Protein AF-0000000066933150 (afdb_homodimer)

InterPro domains:
  IPR032710 NTF2-like domain superfamily [SSF54427] (18-115)
  IPR037401 SnoaL-like domain [PF13474] (56-115)

Structure (mmCIF, N/CA/C/O backbone):
data_AF-0000000066933150-model_v1
#
loop_
_entity.id
_entity.type
_entity.pdbx_description
1 polymer 'SnoaL-like domain-containing protein'
#
loop_
_atom_site.group_PDB
_atom_site.id
_atom_site.type_symbol
_atom_site.label_atom_id
_atom_site.label_alt_id
_atom_site.label_comp_id
_atom_site.label_asym_id
_atom_site.label_entity_id
_atom_site.label_seq_id
_atom_site.pdbx_PDB_ins_code
_atom_site.Cartn_x
_atom_site.Cartn_y
_atom_site.Cartn_z
_atom_site.occupancy
_atom_site.B_iso_or_equiv
_atom_site.auth_seq_id
_atom_site.auth_comp_id
_atom_site.auth_asym_id
_atom_site.auth_atom_id
_atom_site.pdbx_PDB_model_num
ATOM 1 N N . MET A 1 1 ? 6.84 9.297 14.352 1 52.38 1 MET A N 1
ATOM 2 C CA . MET A 1 1 ? 5.543 8.688 14.07 1 52.38 1 MET A CA 1
ATOM 3 C C . MET A 1 1 ? 4.617 8.797 15.273 1 52.38 1 MET A C 1
ATOM 5 O O . MET A 1 1 ? 3.396 8.859 15.125 1 52.38 1 MET A O 1
ATOM 9 N N . GLU A 1 2 ? 5.219 9.148 16.359 1 55.03 2 GLU A N 1
ATOM 10 C CA . GLU A 1 2 ? 4.469 9.227 17.609 1 55.03 2 GLU A CA 1
ATOM 11 C C . GLU A 1 2 ? 3.545 10.445 17.625 1 55.03 2 GLU A C 1
ATOM 13 O O . GLU A 1 2 ? 2.658 10.547 18.469 1 55.03 2 GLU A O 1
ATOM 18 N N . PHE A 1 3 ? 3.615 11.18 16.516 1 54.16 3 PHE A N 1
ATOM 19 C CA . PHE A 1 3 ? 2.855 12.422 16.609 1 54.16 3 PHE A CA 1
ATOM 20 C C . PHE A 1 3 ? 1.389 12.188 16.266 1 54.16 3 PHE A C 1
ATOM 22 O O . PHE A 1 3 ? 0.533 13.016 16.562 1 54.16 3 PHE A O 1
ATOM 29 N N . ASN A 1 4 ? 1.204 11.055 15.578 1 62.31 4 ASN A N 1
ATOM 30 C CA . ASN A 1 4 ? -0.198 10.797 15.273 1 62.31 4 ASN A CA 1
ATOM 31 C C . ASN A 1 4 ? -0.951 10.258 16.484 1 62.31 4 ASN A C 1
ATOM 33 O O . ASN A 1 4 ? -1.478 9.148 16.453 1 62.31 4 ASN A O 1
ATOM 37 N N . ASP A 1 5 ? -0.686 10.938 17.562 1 66.88 5 ASP A N 1
ATOM 38 C CA . ASP A 1 5 ? -1.479 10.758 18.781 1 66.88 5 ASP A CA 1
ATOM 39 C C . ASP A 1 5 ? -2.121 12.078 19.203 1 66.88 5 ASP A C 1
ATOM 41 O O . ASP A 1 5 ? -2.422 12.93 18.359 1 66.88 5 ASP A O 1
ATOM 45 N N . HIS A 1 6 ? -2.451 12.234 20.375 1 67.19 6 HIS A N 1
ATOM 46 C CA . HIS A 1 6 ? -3.189 13.375 20.891 1 67.19 6 HIS A CA 1
ATOM 47 C C . HIS A 1 6 ? -2.412 14.672 20.688 1 67.19 6 HIS A C 1
ATOM 49 O O . HIS A 1 6 ? -3 15.758 20.641 1 67.19 6 HIS A O 1
ATOM 55 N N . ARG A 1 7 ? -1.166 14.477 20.344 1 73.56 7 ARG A N 1
ATOM 56 C CA . ARG A 1 7 ? -0.334 15.672 20.188 1 73.56 7 ARG A CA 1
ATOM 57 C C . ARG A 1 7 ? -0.597 16.359 18.859 1 73.56 7 ARG A C 1
ATOM 59 O O . ARG A 1 7 ? -0.418 17.578 18.734 1 73.56 7 ARG A O 1
ATOM 66 N N . PHE A 1 8 ? -1.067 15.586 17.891 1 75.31 8 PHE A N 1
ATOM 67 C CA . PHE A 1 8 ? -1.354 16.156 16.578 1 75.31 8 PHE A CA 1
ATOM 68 C C . PHE A 1 8 ? -2.473 17.188 16.672 1 75.31 8 PHE A C 1
ATOM 70 O O . PHE A 1 8 ? -2.461 18.203 15.953 1 75.31 8 PHE A O 1
ATOM 77 N N . ALA A 1 9 ? -3.34 17 17.594 1 74.19 9 ALA A N 1
ATOM 78 C CA . ALA A 1 9 ? -4.488 17.891 17.734 1 74.19 9 ALA A CA 1
ATOM 79 C C . ALA A 1 9 ? -4.059 19.266 18.219 1 74.19 9 ALA A C 1
ATOM 81 O O . ALA A 1 9 ? -4.645 20.281 17.844 1 74.19 9 ALA A O 1
ATOM 82 N N . THR A 1 10 ? -2.98 19.25 18.922 1 79 10 THR A N 1
ATOM 83 C CA . THR A 1 10 ? -2.631 20.516 19.547 1 79 10 THR A CA 1
ATOM 84 C C . THR A 1 10 ? -1.379 21.109 18.906 1 79 10 THR A C 1
ATOM 86 O O . THR A 1 10 ? -1.167 22.328 18.953 1 79 10 THR A O 1
ATOM 89 N N . ASN A 1 11 ? -0.568 20.266 18.281 1 81.12 11 ASN A N 1
ATOM 90 C CA . ASN A 1 11 ? 0.678 20.734 17.688 1 81.12 11 ASN A CA 1
ATOM 91 C C . ASN A 1 11 ? 1.025 19.969 16.422 1 81.12 11 ASN A C 1
ATOM 93 O O . ASN A 1 11 ? 2.006 19.234 16.391 1 81.12 11 ASN A O 1
ATOM 97 N N . PRO A 1 12 ? 0.291 20.297 15.336 1 79.88 12 PRO A N 1
ATOM 98 C CA . PRO A 1 12 ? 0.547 19.547 14.094 1 79.88 12 PRO A CA 1
ATOM 99 C C . PRO A 1 12 ? 1.942 19.812 13.531 1 79.88 12 PRO A C 1
ATOM 101 O O . PRO A 1 12 ? 2.484 18.969 12.805 1 79.88 12 PRO A O 1
ATOM 104 N N . GLU A 1 13 ? 2.525 20.891 13.898 1 84.5 13 GLU A N 1
ATOM 105 C CA . GLU A 1 13 ? 3.842 21.25 13.383 1 84.5 13 GLU A CA 1
ATOM 106 C C . GLU A 1 13 ? 4.902 20.234 13.812 1 84.5 13 GLU A C 1
ATOM 108 O O . GLU A 1 13 ? 5.867 20 13.086 1 84.5 13 GLU A O 1
ATOM 113 N N . GLU A 1 14 ? 4.707 19.672 14.945 1 82.44 14 GLU A N 1
ATOM 114 C CA . GLU A 1 14 ? 5.645 18.656 15.43 1 82.44 14 GLU A CA 1
ATOM 115 C C . GLU A 1 14 ? 5.727 17.484 14.469 1 82.44 14 GLU A C 1
ATOM 117 O O . GLU A 1 14 ? 6.809 16.938 14.234 1 82.44 14 GLU A O 1
ATOM 122 N N . GLY A 1 15 ? 4.621 17.141 13.93 1 84.31 15 GLY A N 1
ATOM 123 C CA . GLY A 1 15 ? 4.598 16.047 12.969 1 84.31 15 GLY A CA 1
ATOM 124 C C . GLY A 1 15 ? 5.125 16.438 11.602 1 84.31 15 GLY A C 1
ATOM 125 O O . GLY A 1 15 ? 5.832 15.656 10.953 1 84.31 15 GLY A O 1
ATOM 126 N N . ALA A 1 16 ? 4.832 17.625 11.242 1 88.06 16 ALA A N 1
ATOM 127 C CA . ALA A 1 16 ? 5.195 18.109 9.914 1 88.06 16 ALA A CA 1
ATOM 128 C C . ALA A 1 16 ? 6.711 18.141 9.734 1 88.06 16 ALA A C 1
ATOM 130 O O . ALA A 1 16 ? 7.215 17.938 8.625 1 88.06 16 ALA A O 1
ATOM 131 N N . GLU A 1 17 ? 7.453 18.312 10.766 1 89.31 17 GLU A N 1
ATOM 132 C CA . GLU A 1 17 ? 8.906 18.453 10.719 1 89.31 17 GLU A CA 1
ATOM 133 C C . GLU A 1 17 ? 9.578 17.141 10.328 1 89.31 17 GLU A C 1
ATOM 135 O O . GLU A 1 17 ? 10.727 17.141 9.867 1 89.31 17 GLU A O 1
ATOM 140 N N . PHE A 1 18 ? 8.914 16.094 10.453 1 92.44 18 PHE A N 1
ATOM 141 C CA . PHE A 1 18 ? 9.492 14.781 10.156 1 92.44 18 PHE A CA 1
ATOM 142 C C . PHE A 1 18 ? 9.383 14.469 8.672 1 92.44 18 PHE A C 1
ATOM 144 O O . PHE A 1 18 ? 9.898 13.453 8.203 1 92.44 18 PHE A O 1
ATOM 151 N N . TYR A 1 19 ? 8.773 15.438 7.953 1 96.19 19 TYR A N 1
ATOM 152 C CA . TYR A 1 19 ? 8.57 15.234 6.523 1 96.19 19 TYR A CA 1
ATOM 153 C C . TYR A 1 19 ? 9.32 16.281 5.707 1 96.19 19 TYR A C 1
ATOM 155 O O . TYR A 1 19 ? 9.438 17.438 6.125 1 96.19 19 TYR A O 1
ATOM 163 N N . ASP A 1 20 ? 9.914 15.859 4.57 1 96.69 20 ASP A N 1
ATOM 164 C CA . ASP A 1 20 ? 10.266 16.812 3.523 1 96.69 20 ASP A CA 1
ATOM 165 C C . ASP A 1 20 ? 9.055 17.172 2.668 1 96.69 20 ASP A C 1
ATOM 167 O O . ASP A 1 20 ? 8.844 16.578 1.604 1 96.69 20 ASP A O 1
ATOM 171 N N . GLY A 1 21 ? 8.281 18.062 3.107 1 95 21 GLY A N 1
ATOM 172 C CA . GLY A 1 21 ? 6.941 18.359 2.625 1 95 21 GLY A CA 1
ATOM 173 C C . GLY A 1 21 ? 6.867 18.5 1.116 1 95 21 GLY A C 1
ATOM 174 O O . GLY A 1 21 ? 5.914 18.031 0.489 1 95 21 GLY A O 1
ATOM 175 N N . ALA A 1 22 ? 7.875 19.031 0.503 1 95.31 22 ALA A N 1
ATOM 176 C CA . ALA A 1 22 ? 7.871 19.297 -0.934 1 95.31 22 ALA A CA 1
ATOM 177 C C . ALA A 1 22 ? 8.148 18.016 -1.724 1 95.31 22 ALA A C 1
ATOM 179 O O . ALA A 1 22 ? 7.812 17.922 -2.906 1 95.31 22 ALA A O 1
ATOM 180 N N . GLN A 1 23 ? 8.695 16.969 -1.039 1 96.75 23 GLN A N 1
ATOM 181 C CA . GLN A 1 23 ? 9.18 15.797 -1.765 1 96.75 23 GLN A CA 1
ATOM 182 C C . GLN A 1 23 ? 8.312 14.578 -1.49 1 96.75 23 GLN A C 1
ATOM 184 O O . GLN A 1 23 ? 8.422 13.562 -2.178 1 96.75 23 GLN A O 1
ATOM 189 N N . VAL A 1 24 ? 7.438 14.703 -0.567 1 97.81 24 VAL A N 1
ATOM 190 C CA . VAL A 1 24 ? 6.73 13.508 -0.116 1 97.81 24 VAL A CA 1
ATOM 191 C C . VAL A 1 24 ? 5.77 13.039 -1.203 1 97.81 24 VAL A C 1
ATOM 193 O O . VAL A 1 24 ? 4.926 13.805 -1.672 1 97.81 24 VAL A O 1
ATOM 196 N N . LEU A 1 25 ? 6.008 11.914 -1.678 1 98.19 25 LEU A N 1
ATOM 197 C CA . LEU A 1 25 ? 4.992 11.125 -2.363 1 98.19 25 LEU A CA 1
ATOM 198 C C . LEU A 1 25 ? 4.207 10.273 -1.371 1 98.19 25 LEU A C 1
ATOM 200 O O . LEU A 1 25 ? 4.781 9.43 -0.68 1 98.19 25 LEU A O 1
ATOM 204 N N . TYR A 1 26 ? 2.871 10.516 -1.336 1 97.12 26 TYR A N 1
ATOM 205 C CA . TYR A 1 26 ? 2.074 9.867 -0.302 1 97.12 26 TYR A CA 1
ATOM 206 C C . TYR A 1 26 ? 0.946 9.047 -0.917 1 97.12 26 TYR A C 1
ATOM 208 O O . TYR A 1 26 ? -0.012 9.602 -1.457 1 97.12 26 TYR A O 1
ATOM 216 N N . TYR A 1 27 ? 1.128 7.75 -0.91 1 97.62 27 TYR A N 1
ATOM 217 C CA . TYR A 1 27 ? -0.001 6.863 -1.162 1 97.62 27 TYR A CA 1
ATOM 218 C C . TYR A 1 27 ? -0.829 6.66 0.101 1 97.62 27 TYR A C 1
ATOM 220 O O . TYR A 1 27 ? -0.615 5.699 0.843 1 97.62 27 TYR A O 1
ATOM 228 N N . ASP A 1 28 ? -1.773 7.512 0.291 1 96.25 28 ASP A N 1
ATOM 229 C CA . ASP A 1 28 ? -2.617 7.48 1.482 1 96.25 28 ASP A CA 1
ATOM 230 C C . ASP A 1 28 ? -3.643 6.355 1.4 1 96.25 28 ASP A C 1
ATOM 232 O O . ASP A 1 28 ? -3.852 5.773 0.333 1 96.25 28 ASP A O 1
ATOM 236 N N . LEU A 1 29 ? -4.285 6.059 2.494 1 96.25 29 LEU A N 1
ATOM 237 C CA . LEU A 1 29 ? -5.289 5.004 2.543 1 96.25 29 LEU A CA 1
ATOM 238 C C . LEU A 1 29 ? -6.371 5.234 1.492 1 96.25 29 LEU A C 1
ATOM 240 O O . LEU A 1 29 ? -6.871 4.285 0.889 1 96.25 29 LEU A O 1
ATOM 244 N N . MET A 1 30 ? -6.641 6.508 1.217 1 93.81 30 MET A N 1
ATOM 245 C CA . MET A 1 30 ? -7.812 6.859 0.421 1 93.81 30 MET A CA 1
ATOM 246 C C . MET A 1 30 ? -7.414 7.219 -1.006 1 93.81 30 MET A C 1
ATOM 248 O O . MET A 1 30 ? -8.273 7.359 -1.88 1 93.81 30 MET A O 1
ATOM 252 N N . GLY A 1 31 ? -6.133 7.461 -1.191 1 94.44 31 GLY A N 1
ATOM 253 C CA . GLY A 1 31 ? -5.715 7.828 -2.535 1 94.44 31 GLY A CA 1
ATOM 254 C C . GLY A 1 31 ? -4.316 8.422 -2.582 1 94.44 31 GLY A C 1
ATOM 255 O O . GLY A 1 31 ? -3.645 8.516 -1.554 1 94.44 31 GLY A O 1
ATOM 256 N N . LEU A 1 32 ? -3.949 8.828 -3.783 1 96.19 32 LEU A N 1
ATOM 257 C CA . LEU A 1 32 ? -2.619 9.359 -4.047 1 96.19 32 LEU A CA 1
ATOM 258 C C . LEU A 1 32 ? -2.559 10.852 -3.729 1 96.19 32 LEU A C 1
ATOM 260 O O . LEU A 1 32 ? -3.447 11.609 -4.125 1 96.19 32 LEU A O 1
ATOM 264 N N . ILE A 1 33 ? -1.547 11.258 -3.004 1 95.94 33 ILE A N 1
ATOM 265 C CA . ILE A 1 33 ? -1.122 12.648 -2.855 1 95.94 33 ILE A CA 1
ATOM 266 C C . ILE A 1 33 ? 0.223 12.852 -3.547 1 95.94 33 ILE A C 1
ATOM 268 O O . ILE A 1 33 ? 1.265 12.453 -3.023 1 95.94 33 ILE A O 1
ATOM 272 N N . PRO A 1 34 ? 0.203 13.484 -4.711 1 95.94 34 PRO A N 1
ATOM 273 C CA . PRO A 1 34 ? 1.463 13.656 -5.438 1 95.94 34 PRO A CA 1
ATOM 274 C C . PRO A 1 34 ? 2.41 14.641 -4.746 1 95.94 34 PRO A C 1
ATOM 276 O O . PRO A 1 34 ? 1.986 15.406 -3.879 1 95.94 34 PRO A O 1
ATOM 279 N N . ARG A 1 35 ? 3.65 14.531 -5.137 1 97.38 35 ARG A N 1
ATOM 280 C CA . ARG A 1 35 ? 4.633 15.484 -4.637 1 97.38 35 ARG A CA 1
ATOM 281 C C . ARG A 1 35 ? 4.172 16.922 -4.859 1 97.38 35 ARG A C 1
ATOM 283 O O . ARG A 1 35 ? 3.611 17.234 -5.914 1 97.38 35 ARG A O 1
ATOM 290 N N . GLY A 1 36 ? 4.402 17.75 -3.844 1 96.69 36 GLY A N 1
ATOM 291 C CA . GLY A 1 36 ? 3.99 19.141 -3.906 1 96.69 36 GLY A CA 1
ATOM 292 C C . GLY A 1 36 ? 2.639 19.391 -3.264 1 96.69 36 GLY A C 1
ATOM 293 O O . GLY A 1 36 ? 2.273 20.547 -3 1 96.69 36 GLY A O 1
ATOM 294 N N . ARG A 1 37 ? 1.907 18.328 -2.928 1 95.06 37 ARG A N 1
ATOM 295 C CA . ARG A 1 37 ? 0.562 18.516 -2.393 1 95.06 37 ARG A CA 1
ATOM 296 C C . ARG A 1 37 ? 0.452 17.953 -0.978 1 95.06 37 ARG A C 1
ATOM 298 O O . ARG A 1 37 ? -0.607 18.047 -0.353 1 95.06 37 ARG A O 1
ATOM 305 N N . PHE A 1 38 ? 1.52 17.5 -0.464 1 95.19 38 PHE A N 1
ATOM 306 C CA . PHE A 1 38 ? 1.486 16.781 0.809 1 95.19 38 PHE A CA 1
ATOM 307 C C . PHE A 1 38 ? 1.168 17.734 1.954 1 95.19 38 PHE A C 1
ATOM 309 O O . PHE A 1 38 ? 0.345 17.422 2.818 1 95.19 38 PHE A O 1
ATOM 316 N N . VAL A 1 39 ? 1.791 18.859 1.915 1 93.69 39 VAL A N 1
ATOM 317 C CA . VAL A 1 39 ? 1.645 19.781 3.033 1 93.69 39 VAL A CA 1
ATOM 318 C C . VAL A 1 39 ? 0.181 20.203 3.174 1 93.69 39 VAL A C 1
ATOM 320 O O . VAL A 1 39 ? -0.379 20.156 4.27 1 93.69 39 VAL A O 1
ATOM 323 N N . GLU A 1 40 ? -0.434 20.5 2.102 1 91.44 40 GLU A N 1
ATOM 324 C CA . GLU A 1 40 ? -1.852 20.844 2.129 1 91.44 40 GLU A CA 1
ATOM 325 C C . GLU A 1 40 ? -2.693 19.688 2.652 1 91.44 40 GLU A C 1
ATOM 327 O O . GLU A 1 40 ? -3.572 19.875 3.494 1 91.44 40 GLU A O 1
ATOM 332 N N . HIS A 1 41 ? -2.379 18.562 2.199 1 91.38 41 HIS A N 1
ATOM 333 C CA . HIS A 1 41 ? -3.111 17.375 2.619 1 91.38 41 HIS A CA 1
ATOM 334 C C . HIS A 1 41 ? -2.91 17.094 4.105 1 91.38 41 HIS A C 1
ATOM 336 O O . HIS A 1 41 ? -3.871 16.812 4.824 1 91.38 41 HIS A O 1
ATOM 342 N N . PHE A 1 42 ? -1.696 17.203 4.547 1 90.56 42 PHE A N 1
ATOM 343 C CA . PHE A 1 42 ? -1.319 16.969 5.938 1 90.56 42 PHE A CA 1
ATOM 344 C C . PHE A 1 42 ? -2.156 17.812 6.883 1 90.56 42 PHE A C 1
ATOM 346 O O . PHE A 1 42 ? -2.74 17.297 7.84 1 90.56 42 PHE A O 1
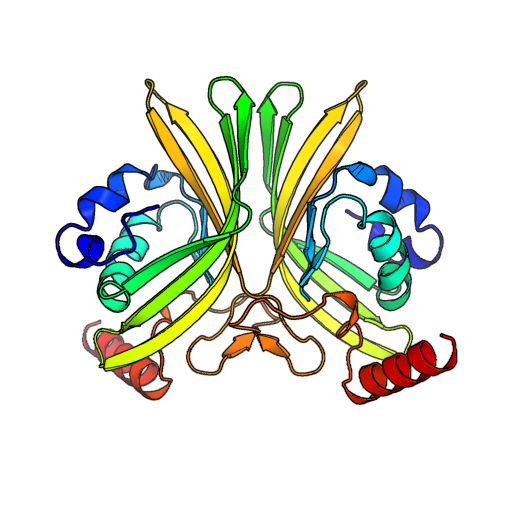ATOM 353 N N . TYR A 1 43 ? -2.324 18.984 6.539 1 86.94 43 TYR A N 1
ATOM 354 C CA . TYR A 1 43 ? -3.043 19.891 7.422 1 86.94 43 TYR A CA 1
ATOM 355 C C . TYR A 1 43 ? -4.551 19.781 7.219 1 86.94 43 TYR A C 1
ATOM 357 O O . TYR A 1 43 ? -5.332 20.172 8.086 1 86.94 43 TYR A O 1
ATOM 365 N N . HIS A 1 44 ? -4.949 19.219 6.133 1 84 44 HIS A N 1
ATOM 366 C CA . HIS A 1 44 ? -6.367 19.016 5.859 1 84 44 HIS A CA 1
ATOM 367 C C . HIS A 1 44 ? -6.91 17.797 6.598 1 84 44 HIS A C 1
ATOM 369 O O . HIS A 1 44 ? -7.992 17.859 7.188 1 84 44 HIS A O 1
ATOM 375 N N . ILE A 1 45 ? -6.207 16.75 6.602 1 83.19 45 ILE A N 1
ATOM 376 C CA . ILE A 1 45 ? -6.715 15.492 7.148 1 83.19 45 ILE A CA 1
ATOM 377 C C . ILE A 1 45 ? -6.301 15.359 8.609 1 83.19 45 ILE A C 1
ATOM 379 O O . ILE A 1 45 ? -6.992 14.719 9.406 1 83.19 45 ILE A O 1
ATOM 383 N N . GLY A 1 46 ? -5.27 15.945 8.953 1 80.94 46 GLY A N 1
ATOM 384 C CA . GLY A 1 46 ? -4.699 15.82 10.289 1 80.94 46 GLY A CA 1
ATOM 385 C C . GLY A 1 46 ? -5.699 16.094 11.398 1 80.94 46 GLY A C 1
ATOM 386 O O . GLY A 1 46 ? -5.957 15.219 12.234 1 80.94 46 GLY A O 1
ATOM 387 N N . PRO A 1 47 ? -6.348 17.188 11.305 1 80.38 47 PRO A N 1
ATOM 388 C CA . PRO A 1 47 ? -7.289 17.531 12.375 1 80.38 47 PRO A CA 1
ATOM 389 C C . PRO A 1 47 ? -8.445 16.531 12.484 1 80.38 47 PRO A C 1
ATOM 391 O O . PRO A 1 47 ? -8.922 16.25 13.586 1 80.38 47 PRO A O 1
ATOM 394 N N . TYR A 1 48 ? -8.836 15.961 11.477 1 84.88 48 TYR A N 1
ATOM 395 C CA . TYR A 1 48 ? -9.992 15.07 11.477 1 84.88 48 TYR A CA 1
ATOM 396 C C . TYR A 1 48 ? -9.719 13.82 12.305 1 84.88 48 TYR A C 1
ATOM 398 O O . TYR A 1 48 ? -10.609 13.32 13 1 84.88 48 TYR A O 1
ATOM 406 N N . PHE A 1 49 ? -8.508 13.312 12.273 1 87.44 49 PHE A N 1
ATOM 407 C CA . PHE A 1 49 ? -8.172 12.07 12.961 1 87.44 49 PHE A CA 1
ATOM 408 C C . PHE A 1 49 ? -7.215 12.344 14.125 1 87.44 49 PHE A C 1
ATOM 410 O O . PHE A 1 49 ? -6.469 11.453 14.539 1 87.44 49 PHE A O 1
ATOM 417 N N . ALA A 1 50 ? -7.23 13.523 14.625 1 84.5 50 ALA A N 1
ATOM 418 C CA . ALA A 1 50 ? -6.215 13.953 15.578 1 84.5 50 ALA A CA 1
ATOM 419 C C . ALA A 1 50 ? -6.43 13.305 16.938 1 84.5 50 ALA A C 1
ATOM 421 O O . ALA A 1 50 ? -5.469 13.008 17.656 1 84.5 50 ALA A O 1
ATOM 422 N N . LYS A 1 51 ? -7.621 13.141 17.422 1 86.69 51 LYS A N 1
ATOM 423 C CA . LYS A 1 51 ? -7.902 12.469 18.688 1 86.69 51 LYS A CA 1
ATOM 424 C C . LYS A 1 51 ? -7.746 10.961 18.547 1 86.69 51 LYS A C 1
ATOM 426 O O . LYS A 1 51 ? -8.734 10.227 18.5 1 86.69 51 LYS A O 1
ATOM 431 N N . SER A 1 52 ? -6.461 10.562 18.531 1 90.62 52 SER A N 1
ATOM 432 C CA . SER A 1 52 ? -6.172 9.188 18.141 1 90.62 52 SER A CA 1
ATOM 433 C C . SER A 1 52 ? -4.953 8.648 18.891 1 90.62 52 SER A C 1
ATOM 435 O O . SER A 1 52 ? -4.301 9.383 19.641 1 90.62 52 SER A O 1
ATOM 437 N N . HIS A 1 53 ? -4.793 7.348 18.797 1 91.5 53 HIS A N 1
ATOM 438 C CA . HIS A 1 53 ? -3.625 6.582 19.219 1 91.5 53 HIS A CA 1
ATOM 439 C C . HIS A 1 53 ? -3.041 5.781 18.062 1 91.5 53 HIS A C 1
ATOM 441 O O . HIS A 1 53 ? -3.768 5.383 17.156 1 91.5 53 HIS A O 1
ATOM 447 N N . ILE A 1 54 ? -1.735 5.613 18.156 1 92.25 54 ILE A N 1
ATOM 448 C CA . ILE A 1 54 ? -1.092 4.824 17.125 1 92.25 54 ILE A CA 1
ATOM 449 C C . ILE A 1 54 ? -0.154 3.797 17.75 1 92.25 54 ILE A C 1
ATOM 451 O O . ILE A 1 54 ? 0.567 4.109 18.703 1 92.25 54 ILE A O 1
ATOM 455 N N . GLY A 1 55 ? -0.293 2.551 17.344 1 94.12 55 GLY A N 1
ATOM 456 C CA . GLY A 1 55 ? 0.615 1.464 17.672 1 94.12 55 GLY A CA 1
ATOM 457 C C . GLY A 1 55 ? 1.327 0.894 16.453 1 94.12 55 GLY A C 1
ATOM 458 O O . GLY A 1 55 ? 0.901 1.112 15.32 1 94.12 55 GLY A O 1
ATOM 459 N N . TYR A 1 56 ? 2.434 0.281 16.703 1 95.62 56 TYR A N 1
ATOM 460 C CA . TYR A 1 56 ? 3.258 -0.265 15.633 1 95.62 56 TYR A CA 1
ATOM 461 C C . TYR A 1 56 ? 3.561 -1.739 15.875 1 95.62 56 TYR A C 1
ATOM 463 O O . TYR A 1 56 ? 3.803 -2.15 17.016 1 95.62 56 TYR A O 1
ATOM 471 N N . LYS A 1 57 ? 3.516 -2.473 14.883 1 96.19 57 LYS A N 1
ATOM 472 C CA . LYS A 1 57 ? 3.869 -3.889 14.898 1 96.19 57 LYS A CA 1
ATOM 473 C C . LYS A 1 57 ? 4.887 -4.215 13.812 1 96.19 57 LYS A C 1
ATOM 475 O O . LYS A 1 57 ? 4.777 -3.719 12.688 1 96.19 57 LYS A O 1
ATOM 480 N N . ASP A 1 58 ? 5.984 -4.996 14.156 1 96.56 58 ASP A N 1
ATOM 481 C CA . ASP A 1 58 ? 6.98 -5.535 13.234 1 96.56 58 ASP A CA 1
ATOM 482 C C . ASP A 1 58 ? 7.695 -4.414 12.477 1 96.56 58 ASP A C 1
ATOM 484 O O . ASP A 1 58 ? 7.824 -4.465 11.258 1 96.56 58 ASP A O 1
ATOM 488 N N . MET A 1 59 ? 8.07 -3.398 13.234 1 97.44 59 MET A N 1
ATOM 489 C CA . MET A 1 59 ? 8.75 -2.258 12.633 1 97.44 59 MET A CA 1
ATOM 490 C C . MET A 1 59 ? 10.211 -2.586 12.344 1 97.44 59 MET A C 1
ATOM 492 O O . MET A 1 59 ? 10.914 -3.104 13.203 1 97.44 59 MET A O 1
ATOM 496 N N . GLU A 1 60 ? 10.625 -2.336 11.156 1 97.88 60 GLU A N 1
ATOM 497 C CA . GLU A 1 60 ? 12.039 -2.33 10.789 1 97.88 60 GLU A CA 1
ATOM 498 C C . GLU A 1 60 ? 12.43 -1.016 10.117 1 97.88 60 GLU A C 1
ATOM 500 O O . GLU A 1 60 ? 11.672 -0.473 9.312 1 97.88 60 GLU A O 1
ATOM 505 N N . ILE A 1 61 ? 13.5 -0.5 10.508 1 97.62 61 ILE A N 1
ATOM 506 C CA . ILE A 1 61 ? 14.117 0.67 9.898 1 97.62 61 ILE A CA 1
ATOM 507 C C . ILE A 1 61 ? 15.523 0.321 9.422 1 97.62 61 ILE A C 1
ATOM 509 O O . ILE A 1 61 ? 16.375 -0.086 10.227 1 97.62 61 ILE A O 1
ATOM 513 N N . ILE A 1 62 ? 15.734 0.484 8.148 1 97.88 62 ILE A N 1
ATOM 514 C CA . ILE A 1 62 ? 16.984 0.046 7.551 1 97.88 62 ILE A CA 1
ATOM 515 C C . ILE A 1 62 ? 17.625 1.199 6.773 1 97.88 62 ILE A C 1
ATOM 517 O O . ILE A 1 62 ? 17.016 1.746 5.855 1 97.88 62 ILE A O 1
ATOM 521 N N . ALA A 1 63 ? 18.812 1.555 7.16 1 98.25 63 ALA A N 1
ATOM 522 C CA . ALA A 1 63 ? 19.609 2.453 6.324 1 98.25 63 ALA A CA 1
ATOM 523 C C . ALA A 1 63 ? 20.297 1.69 5.191 1 98.25 63 ALA A C 1
ATOM 525 O O . ALA A 1 63 ? 20.953 0.679 5.426 1 98.25 63 ALA A O 1
ATOM 526 N N . THR A 1 64 ? 20.078 2.178 3.936 1 98 64 THR A N 1
ATOM 527 C CA . THR A 1 64 ? 20.672 1.521 2.779 1 98 64 THR A CA 1
ATOM 528 C C . THR A 1 64 ? 21.844 2.34 2.236 1 98 64 THR A C 1
ATOM 530 O O . THR A 1 64 ? 22.625 1.848 1.425 1 98 64 THR A O 1
ATOM 533 N N . ALA A 1 65 ? 21.922 3.547 2.602 1 98.25 65 ALA A N 1
ATOM 534 C CA . ALA A 1 65 ? 22.984 4.508 2.338 1 98.25 65 ALA A CA 1
ATOM 535 C C . ALA A 1 65 ? 23.156 5.48 3.504 1 98.25 65 ALA A C 1
ATOM 537 O O . ALA A 1 65 ? 22.312 5.527 4.406 1 98.25 65 ALA A O 1
ATOM 538 N N . PRO A 1 66 ? 24.25 6.219 3.486 1 98 66 PRO A N 1
ATOM 539 C CA . PRO A 1 66 ? 24.422 7.191 4.566 1 98 66 PRO A CA 1
ATOM 540 C C . PRO A 1 66 ? 23.266 8.188 4.645 1 98 66 PRO A C 1
ATOM 542 O O . PRO A 1 66 ? 23 8.75 5.711 1 98 66 PRO A O 1
ATOM 545 N N . ASP A 1 67 ? 22.562 8.32 3.484 1 98.38 67 ASP A N 1
ATOM 546 C CA . ASP A 1 67 ? 21.547 9.375 3.469 1 98.38 67 ASP A CA 1
ATOM 547 C C . ASP A 1 67 ? 20.203 8.844 2.959 1 98.38 67 ASP A C 1
ATOM 549 O O . ASP A 1 67 ? 19.359 9.617 2.508 1 98.38 67 ASP A O 1
ATOM 553 N N . PHE A 1 68 ? 20.078 7.523 3.014 1 98.69 68 PHE A N 1
ATOM 554 C CA . PHE A 1 68 ? 18.812 6.965 2.547 1 98.69 68 PHE A CA 1
ATOM 555 C C . PHE A 1 68 ? 18.453 5.703 3.326 1 98.69 68 PHE A C 1
ATOM 557 O O . PHE A 1 68 ? 19.344 4.941 3.719 1 98.69 68 PHE A O 1
ATOM 564 N N . GLY A 1 69 ? 17.188 5.5 3.578 1 98.62 69 GLY A N 1
ATOM 565 C CA . GLY A 1 69 ? 16.703 4.289 4.215 1 98.62 69 GLY A CA 1
ATOM 566 C C . GLY A 1 69 ? 15.219 4.051 3.982 1 98.62 69 GLY A C 1
ATOM 567 O O . GLY A 1 69 ? 14.562 4.824 3.279 1 98.62 69 GLY A O 1
ATOM 568 N N . PHE A 1 70 ? 14.781 2.957 4.496 1 98.75 70 PHE A N 1
ATOM 569 C CA . PHE A 1 70 ? 13.359 2.652 4.398 1 98.75 70 PHE A CA 1
ATOM 570 C C . PHE A 1 70 ? 12.852 2.039 5.695 1 98.75 70 PHE A C 1
ATOM 572 O O . PHE A 1 70 ? 13.641 1.663 6.566 1 98.75 70 PHE A O 1
ATOM 579 N N . CYS A 1 71 ? 11.547 2.043 5.816 1 98.56 71 CYS A N 1
ATOM 580 C CA . CYS A 1 71 ? 10.844 1.541 6.988 1 98.56 71 CYS A CA 1
ATOM 581 C C . CYS A 1 71 ? 9.625 0.719 6.582 1 98.56 71 CYS A C 1
ATOM 583 O O . CYS A 1 71 ? 8.906 1.085 5.652 1 98.56 71 CYS A O 1
ATOM 585 N N . ASN A 1 72 ? 9.406 -0.402 7.234 1 98.5 72 ASN A N 1
ATOM 586 C CA . ASN A 1 72 ? 8.188 -1.2 7.129 1 98.5 72 ASN A CA 1
ATOM 587 C C . ASN A 1 72 ? 7.562 -1.448 8.5 1 98.5 72 ASN A C 1
ATOM 589 O O . ASN A 1 72 ? 8.273 -1.554 9.5 1 98.5 72 ASN A O 1
ATOM 593 N N . MET A 1 73 ? 6.266 -1.529 8.484 1 98.06 73 MET A N 1
ATOM 594 C CA . MET A 1 73 ? 5.551 -1.871 9.711 1 98.06 73 MET A CA 1
ATOM 595 C C . MET A 1 73 ? 4.066 -2.086 9.43 1 98.06 73 MET A C 1
ATOM 597 O O . MET A 1 73 ? 3.602 -1.854 8.312 1 98.06 73 MET A O 1
ATOM 601 N N . GLU A 1 74 ? 3.42 -2.604 10.375 1 97.69 74 GLU A N 1
ATOM 602 C CA . GLU A 1 74 ? 1.972 -2.463 10.492 1 97.69 74 GLU A CA 1
ATOM 603 C C . GLU A 1 74 ? 1.604 -1.397 11.523 1 97.69 74 GLU A C 1
ATOM 605 O O . GLU A 1 74 ? 2.17 -1.361 12.617 1 97.69 74 GLU A O 1
ATOM 610 N N . GLN A 1 75 ? 0.731 -0.53 11.156 1 96.94 75 GLN A N 1
ATOM 611 C CA . GLN A 1 75 ? 0.262 0.496 12.078 1 96.94 75 GLN A CA 1
ATOM 612 C C . GLN A 1 75 ? -1.162 0.208 12.547 1 96.94 75 GLN A C 1
ATOM 614 O O . GLN A 1 75 ? -1.984 -0.291 11.773 1 96.94 75 GLN A O 1
ATOM 619 N N . HIS A 1 76 ? -1.344 0.449 13.797 1 96.81 76 HIS A N 1
ATOM 620 C CA . HIS A 1 76 ? -2.668 0.43 14.406 1 96.81 76 HIS A CA 1
ATOM 621 C C . HIS A 1 76 ? -3.104 1.832 14.82 1 96.81 76 HIS A C 1
ATOM 623 O O . HIS A 1 76 ? -2.553 2.408 15.758 1 96.81 76 HIS A O 1
ATOM 629 N N . TYR A 1 77 ? -4.02 2.391 14.109 1 94.62 77 TYR A N 1
ATOM 630 C CA . TYR A 1 77 ? -4.508 3.756 14.273 1 94.62 77 TYR A CA 1
ATOM 631 C C . TYR A 1 77 ? -5.969 3.766 14.703 1 94.62 77 TYR A C 1
ATOM 633 O O . TYR A 1 77 ? -6.836 3.27 13.977 1 94.62 77 TYR A O 1
ATOM 641 N N . TYR A 1 78 ? -6.211 4.316 15.945 1 94.81 78 TYR A N 1
ATOM 642 C CA . TYR A 1 78 ? -7.578 4.262 16.438 1 94.81 78 TYR A CA 1
ATOM 643 C C . TYR A 1 78 ? -7.887 5.465 17.328 1 94.81 78 TYR A C 1
ATOM 645 O O . TYR A 1 78 ? -6.98 6.07 17.906 1 94.81 78 TYR A O 1
ATOM 653 N N . GLY A 1 79 ? -9.195 5.805 17.312 1 93.06 79 GLY A N 1
ATOM 654 C CA . GLY A 1 79 ? -9.656 6.973 18.047 1 93.06 79 GLY A CA 1
ATOM 655 C C . GLY A 1 79 ? -11.062 7.402 17.672 1 93.06 79 GLY A C 1
ATOM 656 O O . GLY A 1 79 ? -11.914 6.566 17.375 1 93.06 79 GLY A O 1
ATOM 657 N N . VAL A 1 80 ? -11.273 8.727 17.844 1 92.31 80 VAL A N 1
ATOM 658 C CA . VAL A 1 80 ? -12.57 9.32 17.516 1 92.31 80 VAL A CA 1
ATOM 659 C C . VAL A 1 80 ? -12.367 10.516 16.594 1 92.31 80 VAL A C 1
ATOM 661 O O . VAL A 1 80 ? -11.562 11.406 16.875 1 92.31 80 VAL A O 1
ATOM 664 N N . SER A 1 81 ? -13.031 10.398 15.422 1 90.19 81 SER A N 1
ATOM 665 C CA . SER A 1 81 ? -12.945 11.516 14.492 1 90.19 81 SER A CA 1
ATOM 666 C C . SER A 1 81 ? -13.609 12.766 15.062 1 90.19 81 SER A C 1
ATOM 668 O O . SER A 1 81 ? -14.336 12.688 16.047 1 90.19 81 SER A O 1
ATOM 670 N N . THR A 1 82 ? -13.32 13.898 14.367 1 86.38 82 THR A N 1
ATOM 671 C CA . THR A 1 82 ? -13.812 15.172 14.883 1 86.38 82 THR A CA 1
ATOM 672 C C . THR A 1 82 ? -15.336 15.227 14.828 1 86.38 82 THR A C 1
ATOM 674 O O . THR A 1 82 ? -15.961 15.938 15.609 1 86.38 82 THR A O 1
ATOM 677 N N . ASP A 1 83 ? -15.938 14.469 13.969 1 88.56 83 ASP A N 1
ATOM 678 C CA . ASP A 1 83 ? -17.391 14.445 13.859 1 88.56 83 ASP A CA 1
ATOM 679 C C . ASP A 1 83 ? -17.984 13.344 14.742 1 88.56 83 ASP A C 1
ATOM 681 O O . ASP A 1 83 ? -19.172 13.016 14.617 1 88.56 83 ASP A O 1
ATOM 685 N N . GLY A 1 84 ? -17.172 12.664 15.5 1 90.88 84 GLY A N 1
ATOM 686 C CA . GLY A 1 84 ? -17.672 11.852 16.594 1 90.88 84 GLY A CA 1
ATOM 687 C C . GLY A 1 84 ? -17.719 10.375 16.266 1 90.88 84 GLY A C 1
ATOM 688 O O . GLY A 1 84 ? -18.297 9.586 17.016 1 90.88 84 GLY A O 1
ATOM 689 N N . HIS A 1 85 ? -17.109 9.953 15.25 1 93.31 85 HIS A N 1
ATOM 690 C CA . HIS A 1 85 ? -17.156 8.547 14.883 1 93.31 85 HIS A CA 1
ATOM 691 C C . HIS A 1 85 ? -15.898 7.816 15.328 1 93.31 85 HIS A C 1
ATOM 693 O O .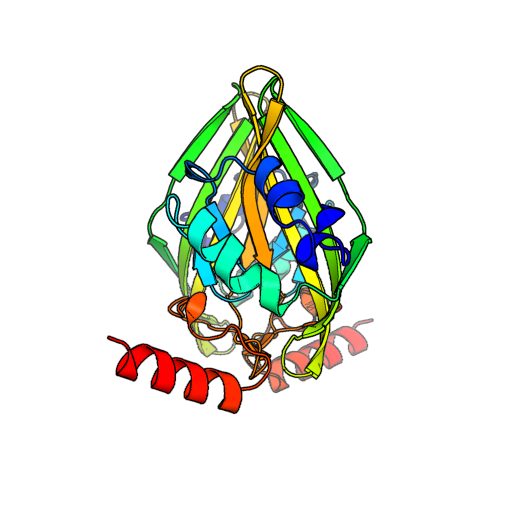 HIS A 1 85 ? -14.781 8.297 15.109 1 93.31 85 HIS A O 1
ATOM 699 N N . LYS A 1 86 ? -16.156 6.676 15.938 1 94.62 86 LYS A N 1
ATOM 700 C CA . LYS A 1 86 ? -15.023 5.824 16.297 1 94.62 86 LYS A CA 1
ATOM 701 C C . LYS A 1 86 ? -14.391 5.199 15.055 1 94.62 86 LYS A C 1
ATOM 703 O O . LYS A 1 86 ? -15.094 4.793 14.133 1 94.62 86 LYS A O 1
ATOM 708 N N . PHE A 1 87 ? -13.102 5.137 15.047 1 93.69 87 PHE A N 1
ATOM 709 C CA . PHE A 1 87 ? -12.375 4.414 14.008 1 93.69 87 PHE A CA 1
ATOM 710 C C . PHE A 1 87 ? -11.289 3.531 14.617 1 93.69 87 PHE A C 1
ATOM 712 O O . PHE A 1 87 ? -10.82 3.793 15.727 1 93.69 87 PHE A O 1
ATOM 719 N N . ASP A 1 88 ? -10.984 2.443 14.016 1 95.69 88 ASP A N 1
ATOM 720 C CA . ASP A 1 88 ? -9.969 1.455 14.375 1 95.69 88 ASP A CA 1
ATOM 721 C C . ASP A 1 88 ? -9.391 0.778 13.141 1 95.69 88 ASP A C 1
ATOM 723 O O . ASP A 1 88 ? -10 -0.142 12.586 1 95.69 88 ASP A O 1
ATOM 727 N N . PHE A 1 89 ? -8.195 1.291 12.711 1 96.31 89 PHE A N 1
ATOM 728 C CA . PHE A 1 89 ? -7.57 0.833 11.477 1 96.31 89 PHE A CA 1
ATOM 729 C C . PHE A 1 89 ? -6.25 0.129 11.773 1 96.31 89 PHE A C 1
ATOM 731 O O . PHE A 1 89 ? -5.43 0.63 12.547 1 96.31 89 PHE A O 1
ATOM 738 N N . LYS A 1 90 ? -6.094 -0.937 11.227 1 97.69 90 LYS A N 1
ATOM 739 C CA . LYS A 1 90 ? -4.773 -1.531 11.039 1 97.69 90 LYS A CA 1
ATOM 740 C C . LYS A 1 90 ? -4.395 -1.583 9.562 1 97.69 90 LYS A C 1
ATOM 742 O O . LYS A 1 90 ? -5.223 -1.94 8.719 1 97.69 90 LYS A O 1
ATOM 747 N N . PHE A 1 91 ? -3.193 -1.133 9.266 1 98 91 PHE A N 1
ATOM 748 C CA . PHE A 1 91 ? -2.822 -1.076 7.855 1 98 91 PHE A CA 1
ATOM 749 C C . PHE A 1 91 ? -1.315 -1.229 7.688 1 98 91 PHE A C 1
ATOM 751 O O . PHE A 1 91 ? -0.564 -1.134 8.656 1 98 91 PHE A O 1
ATOM 758 N N . ARG A 1 92 ? -0.848 -1.548 6.547 1 98.25 92 ARG A N 1
ATOM 759 C CA . ARG A 1 92 ? 0.551 -1.743 6.18 1 98.25 92 ARG A CA 1
ATOM 760 C C . ARG A 1 92 ? 1.225 -0.412 5.863 1 98.25 92 ARG A C 1
ATOM 762 O O . ARG A 1 92 ? 0.588 0.501 5.332 1 98.25 92 ARG A O 1
ATOM 769 N N . TYR A 1 93 ? 2.529 -0.383 6.129 1 98.44 93 TYR A N 1
ATOM 770 C CA . TYR A 1 93 ? 3.287 0.855 5.984 1 98.44 93 TYR A CA 1
ATOM 771 C C . TYR A 1 93 ? 4.645 0.594 5.344 1 98.44 93 TYR A C 1
ATOM 773 O O . TYR A 1 93 ? 5.395 -0.273 5.793 1 98.44 93 TYR A O 1
ATOM 781 N N . THR A 1 94 ? 4.91 1.251 4.25 1 98.81 94 THR A N 1
ATOM 782 C CA . THR A 1 94 ? 6.246 1.4 3.684 1 98.81 94 THR A CA 1
ATOM 783 C C . THR A 1 94 ? 6.641 2.873 3.613 1 98.81 94 THR A C 1
ATOM 785 O O . THR A 1 94 ? 5.918 3.688 3.035 1 98.81 94 THR A O 1
ATOM 788 N N . GLY A 1 95 ? 7.73 3.211 4.203 1 98.69 95 GLY A N 1
ATOM 789 C CA . GLY A 1 95 ? 8.234 4.578 4.16 1 98.69 95 GLY A CA 1
ATOM 790 C C . GLY A 1 95 ? 9.656 4.676 3.643 1 98.69 95 GLY A C 1
ATOM 791 O O . GLY A 1 95 ? 10.469 3.775 3.871 1 98.69 95 GLY A O 1
ATOM 792 N N . LEU A 1 96 ? 9.945 5.75 2.949 1 98.75 96 LEU A N 1
ATOM 793 C CA . LEU A 1 96 ? 11.297 6.074 2.504 1 98.75 96 LEU A CA 1
ATOM 794 C C . LEU A 1 96 ? 11.805 7.34 3.188 1 98.75 96 LEU A C 1
ATOM 796 O O . LEU A 1 96 ? 11.078 8.336 3.279 1 98.75 96 LEU A O 1
ATOM 800 N N . LEU A 1 97 ? 13.008 7.277 3.631 1 98.19 97 LEU A N 1
ATOM 801 C CA . LEU A 1 97 ? 13.656 8.359 4.359 1 98.19 97 LEU A CA 1
ATOM 802 C C . LEU A 1 97 ? 14.891 8.859 3.619 1 98.19 97 LEU A C 1
ATOM 804 O O . LEU A 1 97 ? 15.656 8.055 3.072 1 98.19 97 LEU A O 1
ATOM 808 N N . LYS A 1 98 ? 15.047 10.117 3.645 1 98.44 98 LYS A N 1
ATOM 809 C CA . LYS A 1 98 ? 16.234 10.773 3.105 1 98.44 98 LYS A CA 1
ATOM 810 C C . LYS A 1 98 ? 16.859 11.703 4.133 1 98.44 98 LYS A C 1
ATOM 812 O O . LYS A 1 98 ? 16.156 12.445 4.824 1 98.44 98 LYS A O 1
ATOM 817 N N . LYS A 1 99 ? 18.125 11.617 4.246 1 98.19 99 LYS A N 1
ATOM 818 C CA . LYS A 1 99 ? 18.875 12.508 5.137 1 98.19 99 LYS A CA 1
ATOM 819 C C . LYS A 1 99 ? 19.438 13.703 4.375 1 98.19 99 LYS A C 1
ATOM 821 O O . LYS A 1 99 ? 20.109 13.531 3.355 1 98.19 99 LYS A O 1
ATOM 826 N N . ARG A 1 100 ? 19.094 14.844 4.781 1 96.44 100 ARG A N 1
ATOM 827 C CA . ARG A 1 100 ? 19.641 16.094 4.277 1 96.44 100 ARG A CA 1
ATOM 828 C C . ARG A 1 100 ? 20.078 17 5.426 1 96.44 100 ARG A C 1
ATOM 830 O O . ARG A 1 100 ? 19.344 17.188 6.391 1 96.44 100 ARG A O 1
ATOM 837 N N . ASP A 1 101 ? 21.328 17.484 5.34 1 96.62 101 ASP A N 1
ATOM 838 C CA . ASP A 1 101 ? 21.891 18.359 6.359 1 96.62 101 ASP A CA 1
ATOM 839 C C . ASP A 1 101 ? 21.781 17.734 7.746 1 96.62 101 ASP A C 1
ATOM 841 O O . ASP A 1 101 ? 21.344 18.375 8.695 1 96.62 101 ASP A O 1
ATOM 845 N N . GLY A 1 102 ? 21.953 16.484 7.781 1 97.12 102 GLY A N 1
ATOM 846 C CA . GLY A 1 102 ? 22.047 15.758 9.039 1 97.12 102 GLY A CA 1
ATOM 847 C C . GLY A 1 102 ? 20.703 15.383 9.617 1 97.12 102 GLY A C 1
ATOM 848 O O . GLY A 1 102 ? 20.625 14.781 10.688 1 97.12 102 GLY A O 1
ATOM 849 N N . VAL A 1 103 ? 19.672 15.648 8.875 1 97.31 103 VAL A N 1
ATOM 850 C CA . VAL A 1 103 ? 18.344 15.391 9.406 1 97.31 103 VAL A CA 1
ATOM 851 C C . VAL A 1 103 ? 17.609 14.406 8.508 1 97.31 103 VAL A C 1
ATOM 853 O O . VAL A 1 103 ? 17.562 14.586 7.285 1 97.31 103 VAL A O 1
ATOM 856 N N . TRP A 1 104 ? 17.062 13.297 9.117 1 97.56 104 TRP A N 1
ATOM 857 C CA . TRP A 1 104 ? 16.234 12.32 8.406 1 97.56 104 TRP A CA 1
ATOM 858 C C . TRP A 1 104 ? 14.797 12.812 8.289 1 97.56 104 TRP A C 1
ATOM 860 O O . TRP A 1 104 ? 14.203 13.266 9.266 1 97.56 104 TRP A O 1
ATOM 870 N N . ARG A 1 105 ? 14.266 12.766 7.047 1 97.69 105 ARG A N 1
ATOM 871 C CA . ARG A 1 105 ? 12.867 13.094 6.805 1 97.69 105 ARG A CA 1
ATOM 872 C C . ARG A 1 105 ? 12.227 12.086 5.859 1 97.69 105 ARG A C 1
ATOM 874 O O . ARG A 1 105 ? 12.891 11.523 4.992 1 97.69 105 ARG A O 1
ATOM 881 N N . TRP A 1 106 ? 10.938 11.914 6.062 1 97.94 106 TRP A N 1
ATOM 882 C CA . TRP A 1 106 ? 10.172 11.086 5.129 1 97.94 106 TRP A CA 1
ATOM 883 C C . TRP A 1 106 ? 10.031 11.781 3.779 1 97.94 106 TRP A C 1
ATOM 885 O O . TRP A 1 106 ? 9.711 12.969 3.717 1 97.94 106 TRP A O 1
ATOM 895 N N . ILE A 1 107 ? 10.289 10.977 2.707 1 98.5 107 ILE A N 1
ATOM 896 C CA . ILE A 1 107 ? 10.055 11.523 1.376 1 98.5 107 ILE A CA 1
ATOM 897 C C . ILE A 1 107 ? 8.977 10.711 0.666 1 98.5 107 ILE A C 1
ATOM 899 O O . ILE A 1 107 ? 8.531 11.07 -0.424 1 98.5 107 ILE A O 1
ATOM 903 N N . GLN A 1 108 ? 8.562 9.656 1.293 1 98.62 108 GLN A N 1
ATOM 904 C CA . GLN A 1 108 ? 7.465 8.844 0.782 1 98.62 108 GLN A CA 1
ATOM 905 C C . GLN A 1 108 ? 6.844 8 1.89 1 98.62 108 GLN A C 1
ATOM 907 O O . GLN A 1 108 ? 7.555 7.477 2.752 1 98.62 108 GLN A O 1
ATOM 912 N N . GLU A 1 109 ? 5.5 7.828 1.82 1 98.12 109 GLU A N 1
ATOM 913 C CA . GLU A 1 109 ? 4.773 6.82 2.588 1 98.12 109 GLU A CA 1
ATOM 914 C C . GLU A 1 109 ? 3.738 6.105 1.722 1 98.12 109 GLU A C 1
ATOM 916 O O . GLU A 1 109 ? 3.072 6.734 0.896 1 98.12 109 GLU A O 1
ATOM 921 N N . HIS A 1 110 ? 3.756 4.875 1.803 1 98.81 110 HIS A N 1
ATOM 922 C CA . HIS A 1 110 ? 2.74 4.008 1.22 1 98.81 110 HIS A CA 1
ATOM 923 C C . HIS A 1 110 ? 1.98 3.244 2.301 1 98.81 110 HIS A C 1
ATOM 925 O O . HIS A 1 110 ? 2.51 2.299 2.889 1 98.81 110 HIS A O 1
ATOM 931 N N . VAL A 1 111 ? 0.804 3.717 2.627 1 97.88 111 VAL A N 1
ATOM 932 C CA . VAL A 1 111 ? -0.045 3.037 3.6 1 97.88 111 VAL A CA 1
ATOM 933 C C . VAL A 1 111 ? -1.253 2.426 2.893 1 97.88 111 VAL A C 1
ATOM 935 O O . VAL A 1 111 ? -1.78 3.004 1.94 1 97.88 111 VAL A O 1
ATOM 938 N N . SER A 1 112 ? -1.643 1.211 3.355 1 98.06 112 SER A N 1
ATOM 939 C CA . SER A 1 112 ? -2.717 0.55 2.621 1 98.06 112 SER A CA 1
ATOM 940 C C . SER A 1 112 ? -3.371 -0.541 3.461 1 98.06 112 SER A C 1
ATOM 942 O O . SER A 1 112 ? -2.775 -1.038 4.418 1 98.06 112 SER A O 1
ATOM 944 N N . PHE A 1 113 ? -4.629 -0.85 3.078 1 97.75 113 PHE A N 1
ATOM 945 C CA . PHE A 1 113 ? -5.324 -2.047 3.531 1 97.75 113 PHE A CA 1
ATOM 946 C C . PHE A 1 113 ? -5.203 -3.168 2.506 1 97.75 113 PHE A C 1
ATOM 948 O O . PHE A 1 113 ? -5.227 -2.916 1.299 1 97.75 113 PHE A O 1
ATOM 955 N N . PRO A 1 114 ? -5.062 -4.402 3.01 1 97.31 114 PRO A N 1
ATOM 956 C CA . PRO A 1 114 ? -5.359 -5.473 2.057 1 97.31 114 PRO A CA 1
ATOM 957 C C . PRO A 1 114 ? -6.832 -5.516 1.657 1 97.31 114 PRO A C 1
ATOM 959 O O . PRO A 1 114 ? -7.676 -4.918 2.33 1 97.31 114 PRO A O 1
ATOM 962 N N . ALA A 1 115 ? -7.098 -6.148 0.494 1 96.31 115 ALA A N 1
ATOM 963 C CA . ALA A 1 115 ? -8.469 -6.203 0.004 1 96.31 115 ALA A CA 1
ATOM 964 C C . ALA A 1 115 ? -8.883 -7.633 -0.331 1 96.31 115 ALA A C 1
ATOM 966 O O . ALA A 1 115 ? -8.062 -8.43 -0.796 1 96.31 115 ALA A O 1
ATOM 967 N N . ASN A 1 116 ? -10.117 -7.953 -0.055 1 94 116 ASN A N 1
ATOM 968 C CA . ASN A 1 116 ? -10.75 -9.148 -0.604 1 94 116 ASN A CA 1
ATOM 969 C C . ASN A 1 116 ? -11.195 -8.93 -2.047 1 94 116 ASN A C 1
ATOM 971 O O . ASN A 1 116 ? -12.125 -8.156 -2.303 1 94 116 ASN A O 1
ATOM 975 N N . ILE A 1 117 ? -10.555 -9.594 -2.916 1 92.19 117 ILE A N 1
ATOM 976 C CA . ILE A 1 117 ? -10.781 -9.367 -4.34 1 92.19 117 ILE A CA 1
ATOM 977 C C . ILE A 1 117 ? -12.195 -9.805 -4.711 1 92.19 117 ILE A C 1
ATOM 979 O O . ILE A 1 117 ? -12.844 -9.18 -5.559 1 92.19 117 ILE A O 1
ATOM 983 N N . ALA A 1 118 ? -12.719 -10.82 -4.141 1 92.25 118 ALA A N 1
ATOM 984 C CA . ALA A 1 118 ? -14.031 -11.352 -4.473 1 92.25 118 ALA A CA 1
ATOM 985 C C . ALA A 1 118 ? -15.141 -10.391 -4.043 1 92.25 118 ALA A C 1
ATOM 987 O O . ALA A 1 118 ? -16.125 -10.203 -4.766 1 92.25 118 ALA A O 1
ATOM 988 N N . THR A 1 119 ? -14.961 -9.773 -2.906 1 93.25 119 THR A N 1
ATOM 989 C CA . THR A 1 119 ? -16 -8.914 -2.363 1 93.25 119 THR A CA 1
ATOM 990 C C . THR A 1 119 ? -15.68 -7.441 -2.596 1 93.25 119 THR A C 1
ATOM 992 O O . THR A 1 119 ? -16.547 -6.578 -2.449 1 93.25 119 THR A O 1
ATOM 995 N N . GLN A 1 120 ? -14.43 -7.152 -2.881 1 94.81 120 GLN A N 1
ATOM 996 C CA . GLN A 1 120 ? -13.906 -5.809 -3.086 1 94.81 120 GLN A CA 1
ATOM 997 C C . GLN A 1 120 ? -13.844 -5.035 -1.773 1 94.81 120 GLN A C 1
ATOM 999 O O . GLN A 1 120 ? -13.781 -3.803 -1.775 1 94.81 120 GLN A O 1
ATOM 1004 N N . MET A 1 121 ? -13.945 -5.746 -0.629 1 95.56 121 MET A N 1
ATOM 1005 C CA . MET A 1 121 ? -13.898 -5.098 0.68 1 95.56 121 MET A CA 1
ATOM 1006 C C . MET A 1 121 ? -12.453 -4.93 1.152 1 95.56 121 MET A C 1
ATOM 1008 O O . MET A 1 121 ? -11.656 -5.867 1.075 1 95.56 121 MET A O 1
ATOM 1012 N N . ALA A 1 122 ? -12.172 -3.73 1.578 1 96.69 122 ALA A N 1
ATOM 1013 C CA . ALA A 1 122 ? -10.891 -3.5 2.244 1 96.69 122 ALA A CA 1
ATOM 1014 C C . ALA A 1 122 ? -10.906 -4.062 3.664 1 96.69 122 ALA A C 1
ATOM 1016 O O . ALA A 1 122 ? -11.898 -3.936 4.379 1 96.69 122 ALA A O 1
ATOM 1017 N N . ASP A 1 123 ? -9.836 -4.68 4.059 1 96.94 123 ASP A N 1
ATOM 1018 C CA . ASP A 1 123 ? -9.727 -5.246 5.398 1 96.94 123 ASP A CA 1
ATOM 1019 C C . ASP A 1 123 ? -9.07 -4.258 6.363 1 96.94 123 ASP A C 1
ATOM 1021 O O . ASP A 1 123 ? -7.844 -4.176 6.441 1 96.94 123 ASP A O 1
ATOM 1025 N N . PHE A 1 124 ? -9.875 -3.637 7.211 1 97 124 PHE A N 1
ATOM 1026 C CA . PHE A 1 124 ? -9.422 -2.6 8.133 1 97 124 PHE A CA 1
ATOM 1027 C C . PHE A 1 124 ? -8.727 -3.215 9.344 1 97 124 PHE A C 1
ATOM 1029 O O . PHE A 1 124 ? -8.203 -2.496 10.195 1 97 124 PHE A O 1
ATOM 1036 N N . THR A 1 125 ? -8.633 -4.496 9.391 1 96.31 125 THR A N 1
ATOM 1037 C CA . THR A 1 125 ? -8.008 -5.16 10.531 1 96.31 125 THR A CA 1
ATOM 1038 C C . THR A 1 125 ? -6.641 -5.719 10.148 1 96.31 125 THR A C 1
ATOM 1040 O O . THR A 1 125 ? -5.883 -6.176 11.008 1 96.31 125 THR A O 1
ATOM 1043 N N . CYS A 1 126 ? -6.395 -5.676 8.797 1 95.75 126 CYS A N 1
ATOM 1044 C CA . CYS A 1 126 ? -5.129 -6.176 8.273 1 95.75 126 CYS A CA 1
ATOM 1045 C C . CYS A 1 126 ? -4.855 -7.59 8.766 1 95.75 126 CYS A C 1
ATOM 1047 O O . CYS A 1 126 ? -3.727 -7.914 9.133 1 95.75 126 CYS A O 1
ATOM 1049 N N . SER A 1 127 ? -5.832 -8.461 8.805 1 90.31 127 SER A N 1
ATOM 1050 C CA . SER A 1 127 ? -5.723 -9.789 9.406 1 90.31 127 SER A CA 1
ATOM 1051 C C . SER A 1 127 ? -5.871 -10.883 8.359 1 90.31 127 SER A C 1
ATOM 1053 O O . SER A 1 127 ? -5.594 -12.055 8.633 1 90.31 127 SER A O 1
ATOM 1055 N N . GLN A 1 128 ? -6.238 -10.5 7.211 1 83.81 128 GLN A N 1
ATOM 1056 C CA . GLN A 1 128 ? -6.531 -11.531 6.223 1 83.81 128 GLN A CA 1
ATOM 1057 C C . GLN A 1 128 ? -5.25 -12.203 5.738 1 83.81 128 GLN A C 1
ATOM 1059 O O . GLN A 1 128 ? -4.191 -11.578 5.688 1 83.81 128 GLN A O 1
ATOM 1064 N N . ASP A 1 129 ? -5.422 -13.422 5.473 1 81.81 129 ASP A N 1
ATOM 1065 C CA . ASP A 1 129 ? -4.355 -14.188 4.84 1 81.81 129 ASP A CA 1
ATOM 1066 C C . ASP A 1 129 ? -4.379 -14.008 3.322 1 81.81 129 ASP A C 1
ATOM 1068 O O . ASP A 1 129 ? -5.422 -14.188 2.688 1 81.81 129 ASP A O 1
ATOM 1072 N N . ALA A 1 130 ? -3.268 -13.656 2.83 1 81.81 130 ALA A N 1
ATOM 1073 C CA . ALA A 1 130 ? -3.17 -13.391 1.396 1 81.81 130 ALA A CA 1
ATOM 1074 C C . ALA A 1 130 ? -3.619 -14.602 0.582 1 81.81 130 ALA A C 1
ATOM 1076 O O . ALA A 1 130 ? -4.141 -14.453 -0.526 1 81.81 130 ALA A O 1
ATOM 1077 N N . GLY A 1 131 ? -3.473 -15.789 1.1 1 78.25 131 GLY A N 1
ATOM 1078 C CA . GLY A 1 131 ? -3.783 -17.016 0.369 1 78.25 131 GLY A CA 1
ATOM 1079 C C . GLY A 1 131 ? -5.254 -17.375 0.417 1 78.25 131 GLY A C 1
ATOM 1080 O O . GLY A 1 131 ? -5.723 -18.203 -0.373 1 78.25 131 GLY A O 1
ATOM 1081 N N . GLU A 1 132 ? -6.023 -16.734 1.243 1 76.88 132 GLU A N 1
ATOM 1082 C CA . GLU A 1 132 ? -7.41 -17.125 1.471 1 76.88 132 GLU A CA 1
ATOM 1083 C C . GLU A 1 132 ? -8.352 -16.438 0.485 1 76.88 132 GLU A C 1
ATOM 1085 O O . GLU A 1 132 ? -9.469 -16.906 0.257 1 76.88 132 GLU A O 1
ATOM 1090 N N . HIS A 1 133 ? -7.914 -15.383 -0.128 1 77.38 133 HIS A N 1
ATOM 1091 C CA . HIS A 1 133 ? -8.797 -14.578 -0.966 1 77.38 133 HIS A CA 1
ATOM 1092 C C . HIS A 1 133 ? -8.156 -14.289 -2.32 1 77.38 133 HIS A C 1
ATOM 1094 O O . HIS A 1 133 ? -8.117 -13.133 -2.762 1 77.38 133 HIS A O 1
ATOM 1100 N N . LEU A 1 134 ? -7.863 -15.367 -2.92 1 79 134 LEU A N 1
ATOM 1101 C CA . LEU A 1 134 ? -7.094 -15.219 -4.148 1 79 134 LEU A CA 1
ATOM 1102 C C . LEU A 1 134 ? -8 -15.266 -5.371 1 79 134 LEU A C 1
ATOM 1104 O O . LEU A 1 134 ? -7.617 -14.836 -6.461 1 79 134 LEU A O 1
ATOM 1108 N N . ARG A 1 135 ? -9.227 -15.852 -5.148 1 85.06 135 ARG A N 1
ATOM 1109 C CA . ARG A 1 135 ? -10.086 -16.047 -6.305 1 85.06 135 ARG A CA 1
ATOM 1110 C C . ARG A 1 135 ? -11.031 -14.867 -6.492 1 85.06 135 ARG A C 1
ATOM 1112 O O . ARG A 1 135 ? -11.383 -14.188 -5.527 1 85.06 135 ARG A O 1
ATOM 1119 N N . MET A 1 136 ? -11.492 -14.727 -7.703 1 89.25 136 MET A N 1
ATOM 1120 C CA . MET A 1 136 ? -12.32 -13.594 -8.094 1 89.25 136 MET A CA 1
ATOM 1121 C C . MET A 1 136 ? -13.719 -13.719 -7.508 1 89.25 136 MET A C 1
ATOM 1123 O O . MET A 1 136 ? -14.445 -12.719 -7.398 1 89.25 136 MET A O 1
ATOM 1127 N N . LYS A 1 137 ? -14.078 -14.938 -7.164 1 89.56 137 LYS A N 1
ATOM 1128 C CA . LYS A 1 137 ? -15.406 -15.172 -6.605 1 89.56 137 LYS A CA 1
ATOM 1129 C C . LYS A 1 137 ? -15.32 -15.922 -5.277 1 89.56 137 LYS A C 1
ATOM 1131 O O . LYS A 1 137 ? -14.5 -16.828 -5.125 1 89.56 137 LYS A O 1
ATOM 1136 N N . ASP A 1 138 ? -16.203 -15.508 -4.34 1 85.38 138 ASP A N 1
ATOM 1137 C CA . ASP A 1 138 ? -16.203 -16.109 -3.01 1 85.38 138 ASP A CA 1
ATOM 1138 C C . ASP A 1 138 ? -16.484 -17.609 -3.092 1 85.38 138 ASP A C 1
ATOM 1140 O O . ASP A 1 138 ? -15.906 -18.391 -2.33 1 85.38 138 ASP A O 1
ATOM 1144 N N . GLU A 1 139 ? -17.328 -17.891 -3.947 1 85.25 139 GLU A N 1
ATOM 1145 C CA . GLU A 1 139 ? -17.672 -19.297 -4.102 1 85.25 139 GLU A CA 1
ATOM 1146 C C . GLU A 1 139 ? -16.453 -20.125 -4.492 1 85.25 139 GLU A C 1
ATOM 1148 O O . GLU A 1 139 ? -16.312 -21.266 -4.047 1 85.25 139 GLU A O 1
ATOM 1153 N N . ASP A 1 140 ? -15.609 -19.516 -5.336 1 82.44 140 ASP A N 1
ATOM 1154 C CA . ASP A 1 140 ? -14.398 -20.203 -5.758 1 82.44 140 ASP A CA 1
ATOM 1155 C C . ASP A 1 140 ? -13.383 -20.297 -4.617 1 82.44 140 ASP A C 1
ATOM 1157 O O . ASP A 1 140 ? -12.672 -21.297 -4.488 1 82.44 140 ASP A O 1
ATOM 1161 N N . ASN A 1 141 ? -13.367 -19.297 -3.754 1 83.5 141 ASN A N 1
ATOM 1162 C CA . ASN A 1 141 ? -12.516 -19.344 -2.572 1 83.5 141 ASN A CA 1
ATOM 1163 C C . ASN A 1 141 ? -12.969 -20.406 -1.588 1 83.5 141 ASN A C 1
ATOM 1165 O O . ASN A 1 141 ? -12.141 -21.141 -1.027 1 83.5 141 ASN A O 1
ATOM 1169 N N . LYS A 1 142 ? -14.258 -20.531 -1.389 1 80 142 LYS A N 1
ATOM 1170 C CA . LYS A 1 142 ? -14.805 -21.531 -0.488 1 80 142 LYS A CA 1
ATOM 1171 C C . LYS A 1 142 ? -14.508 -22.938 -0.999 1 80 142 LYS A C 1
ATOM 1173 O O . LYS A 1 142 ? -14.133 -23.828 -0.223 1 80 142 LYS A O 1
ATOM 1178 N N . LYS A 1 143 ? -14.672 -23.109 -2.27 1 79.56 143 LYS A N 1
ATOM 1179 C CA . LYS A 1 143 ? -14.375 -24.391 -2.881 1 79.56 143 LYS A CA 1
ATOM 1180 C C . LYS A 1 143 ? -12.914 -24.781 -2.682 1 79.56 143 LYS A C 1
ATOM 1182 O O . LYS A 1 143 ? -12.602 -25.922 -2.363 1 79.56 143 LYS A O 1
ATOM 1187 N N . ARG A 1 144 ? -12.07 -23.844 -2.875 1 77.12 144 ARG A N 1
ATOM 1188 C CA . ARG A 1 144 ? -10.641 -24.078 -2.705 1 77.12 144 ARG A CA 1
ATOM 1189 C C . ARG A 1 144 ? -10.312 -24.438 -1.262 1 77.12 144 ARG A C 1
ATOM 1191 O O . ARG A 1 144 ? -9.523 -25.359 -1.01 1 77.12 144 ARG A O 1
ATOM 1198 N N . GLU A 1 145 ? -10.875 -23.703 -0.362 1 76.81 145 GLU A N 1
ATOM 1199 C CA . GLU A 1 145 ? -10.648 -23.984 1.054 1 76.81 145 GLU A CA 1
ATOM 1200 C C . GLU A 1 145 ? -11.086 -25.406 1.414 1 76.81 145 GLU A C 1
ATOM 1202 O O . GLU A 1 145 ? -10.398 -26.094 2.166 1 76.81 145 GLU A O 1
ATOM 1207 N N . GLU A 1 146 ? -12.211 -25.75 0.882 1 81.56 146 GLU A N 1
ATOM 1208 C CA . GLU A 1 146 ? -12.727 -27.094 1.13 1 81.56 146 GLU A CA 1
ATOM 1209 C C . GLU A 1 146 ? -11.797 -28.156 0.545 1 81.56 146 GLU A C 1
ATOM 1211 O O . GLU A 1 146 ? -11.547 -29.188 1.174 1 81.56 146 GLU A O 1
ATOM 1216 N N . LEU A 1 147 ? -11.289 -27.875 -0.637 1 78.5 147 LEU A N 1
ATOM 1217 C CA . LEU A 1 147 ? -10.367 -28.797 -1.292 1 78.5 147 LEU A CA 1
ATOM 1218 C C . LEU A 1 147 ? -9.055 -28.891 -0.52 1 78.5 147 LEU A C 1
ATOM 1220 O O . LEU A 1 147 ? -8.508 -29.984 -0.349 1 78.5 147 LEU A O 1
ATOM 1224 N N . ASP A 1 148 ? -8.547 -27.781 -0.038 1 74.62 148 ASP A N 1
ATOM 1225 C CA . ASP A 1 148 ? -7.309 -27.766 0.739 1 74.62 148 ASP A CA 1
ATOM 1226 C C . ASP A 1 148 ? -7.477 -28.531 2.053 1 74.62 148 ASP A C 1
ATOM 1228 O O . ASP A 1 148 ? -6.57 -29.234 2.486 1 74.62 148 ASP A O 1
ATOM 1232 N N . LYS A 1 149 ? -8.594 -28.438 2.721 1 76.81 149 LYS A N 1
A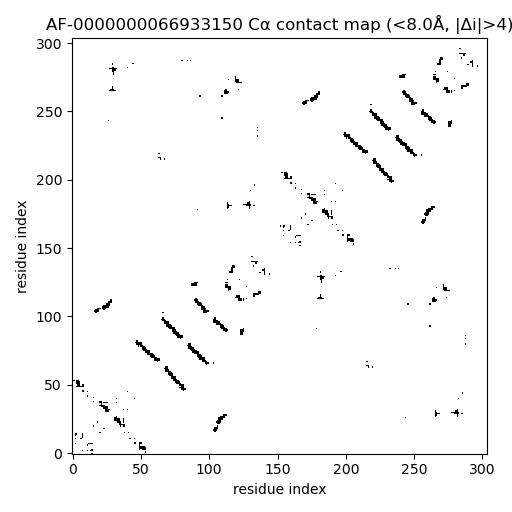TOM 1233 C CA . LYS A 1 149 ? -8.883 -29.141 3.967 1 76.81 149 LYS A CA 1
ATOM 1234 C C . LYS A 1 149 ? -9 -30.641 3.738 1 76.81 149 LYS A C 1
ATOM 1236 O O . LYS A 1 149 ? -8.562 -31.438 4.574 1 76.81 149 LYS A O 1
ATOM 1241 N N . ALA A 1 150 ? -9.461 -30.984 2.66 1 80.06 150 ALA A N 1
ATOM 1242 C CA . ALA A 1 150 ? -9.656 -32.406 2.35 1 80.06 150 ALA A CA 1
ATOM 1243 C C . ALA A 1 150 ? -8.328 -33.094 2.068 1 80.06 150 ALA A C 1
ATOM 1245 O O . ALA A 1 150 ? -8.188 -34.281 2.301 1 80.06 150 ALA A O 1
ATOM 1246 N N . GLN A 1 151 ? -7.422 -32.281 1.586 1 69.88 151 GLN A N 1
ATOM 1247 C CA . GLN A 1 151 ? -6.125 -32.844 1.227 1 69.88 151 GLN A CA 1
ATOM 1248 C C . GLN A 1 151 ? -5.176 -32.844 2.424 1 69.88 151 GLN A C 1
ATOM 1250 O O . GLN A 1 151 ? -4.102 -33.438 2.367 1 69.88 151 GLN A O 1
ATOM 1255 N N . ALA A 1 152 ? -5.551 -32.156 3.447 1 65.5 152 ALA A N 1
ATOM 1256 C CA . ALA A 1 152 ? -4.715 -32.125 4.645 1 65.5 152 ALA A CA 1
ATOM 1257 C C . ALA A 1 152 ? -5.059 -33.281 5.586 1 65.5 152 ALA A C 1
ATOM 1259 O O . ALA A 1 152 ? -6.203 -33.719 5.625 1 65.5 152 ALA A O 1
ATOM 1260 N N . MET B 1 1 ? 9.102 -6.566 -15.156 1 55.12 1 MET B N 1
ATOM 1261 C CA . MET B 1 1 ? 7.684 -6.477 -14.828 1 55.12 1 MET B CA 1
ATOM 1262 C C . MET B 1 1 ? 6.82 -6.906 -16 1 55.12 1 MET B C 1
ATOM 1264 O O . MET B 1 1 ? 5.723 -7.438 -15.812 1 55.12 1 MET B O 1
ATOM 1268 N N . GLU B 1 2 ? 7.441 -7.004 -17.141 1 56.81 2 GLU B N 1
ATOM 1269 C CA . GLU B 1 2 ? 6.73 -7.363 -18.359 1 56.81 2 GLU B CA 1
ATOM 1270 C C . GLU B 1 2 ? 6.336 -8.836 -18.344 1 56.81 2 GLU B C 1
ATOM 1272 O O . GLU B 1 2 ? 5.426 -9.25 -19.078 1 56.81 2 GLU B O 1
ATOM 1277 N N . PHE B 1 3 ? 6.812 -9.539 -17.297 1 55.91 3 PHE B N 1
ATOM 1278 C CA . PHE B 1 3 ? 6.555 -10.977 -17.359 1 55.91 3 PHE B CA 1
ATOM 1279 C C . PHE B 1 3 ? 5.102 -11.273 -17.016 1 55.91 3 PHE B C 1
ATOM 1281 O O . PHE B 1 3 ? 4.602 -12.359 -17.328 1 55.91 3 PHE B O 1
ATOM 1288 N N . ASN B 1 4 ? 4.523 -10.281 -16.406 1 64.12 4 ASN B N 1
ATOM 1289 C CA . ASN B 1 4 ? 3.123 -10.523 -16.078 1 64.12 4 ASN B CA 1
ATOM 1290 C C . ASN B 1 4 ? 2.215 -10.328 -17.281 1 64.12 4 ASN B C 1
ATOM 1292 O O . ASN B 1 4 ? 1.025 -10.047 -17.141 1 64.12 4 ASN B O 1
ATOM 1296 N N . ASP B 1 5 ? 2.945 -10.461 -18.406 1 64.5 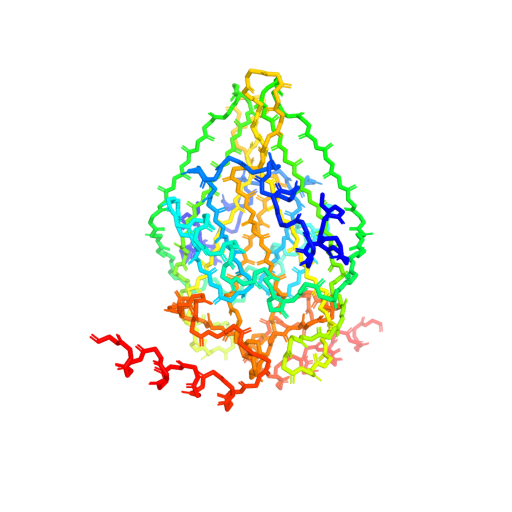5 ASP B N 1
ATOM 1297 C CA . ASP B 1 5 ? 2.217 -10.461 -19.672 1 64.5 5 ASP B CA 1
ATOM 1298 C C . ASP B 1 5 ? 2.197 -11.852 -20.297 1 64.5 5 ASP B C 1
ATOM 1300 O O . ASP B 1 5 ? 3.217 -12.539 -20.328 1 64.5 5 ASP B O 1
ATOM 1304 N N . HIS B 1 6 ? 1.197 -12.617 -20.297 1 68.62 6 HIS B N 1
ATOM 1305 C CA . HIS B 1 6 ? 0.936 -13.922 -20.875 1 68.62 6 HIS B CA 1
ATOM 1306 C C . HIS B 1 6 ? 2.145 -14.844 -20.734 1 68.62 6 HIS B C 1
ATOM 1308 O O . HIS B 1 6 ? 2.002 -16.062 -20.719 1 68.62 6 HIS B O 1
ATOM 1314 N N . ARG B 1 7 ? 3.357 -14.219 -20.594 1 73.5 7 ARG B N 1
ATOM 1315 C CA . ARG B 1 7 ? 4.562 -15.047 -20.531 1 73.5 7 ARG B CA 1
ATOM 1316 C C . ARG B 1 7 ? 4.633 -15.812 -19.219 1 73.5 7 ARG B C 1
ATOM 1318 O O . ARG B 1 7 ? 5.234 -16.875 -19.141 1 73.5 7 ARG B O 1
ATOM 1325 N N . PHE B 1 8 ? 3.982 -15.281 -18.25 1 75.31 8 PHE B N 1
ATOM 1326 C CA . PHE B 1 8 ? 3.969 -15.945 -16.938 1 75.31 8 PHE B CA 1
ATOM 1327 C C . PHE B 1 8 ? 3.312 -17.312 -17.047 1 75.31 8 PHE B C 1
ATOM 1329 O O . PHE B 1 8 ? 3.721 -18.25 -16.359 1 75.31 8 PHE B O 1
ATOM 1336 N N . ALA B 1 9 ? 2.398 -17.422 -17.938 1 74.38 9 ALA B N 1
ATOM 1337 C CA . ALA B 1 9 ? 1.65 -18.672 -18.078 1 74.38 9 ALA B CA 1
ATOM 1338 C C . ALA B 1 9 ? 2.541 -19.781 -18.625 1 74.38 9 ALA B C 1
ATOM 1340 O O . ALA B 1 9 ? 2.387 -20.953 -18.25 1 74.38 9 ALA B O 1
ATOM 1341 N N . THR B 1 10 ? 3.504 -19.359 -19.344 1 78.94 10 THR B N 1
ATOM 1342 C CA . THR B 1 10 ? 4.273 -20.406 -20.016 1 78.94 10 THR B CA 1
ATOM 1343 C C . THR B 1 10 ? 5.68 -20.5 -19.438 1 78.94 10 THR B C 1
ATOM 1345 O O . THR B 1 10 ? 6.324 -21.547 -19.531 1 78.94 10 THR B O 1
ATOM 1348 N N . ASN B 1 11 ? 6.129 -19.406 -18.812 1 81 11 ASN B N 1
ATOM 1349 C CA . ASN B 1 11 ? 7.488 -19.406 -18.281 1 81 11 ASN B CA 1
ATOM 1350 C C . ASN B 1 11 ? 7.586 -18.578 -17.016 1 81 11 ASN B C 1
ATOM 1352 O O . ASN B 1 11 ? 8.227 -17.516 -17 1 81 11 ASN B O 1
ATOM 1356 N N . PRO B 1 12 ? 7.066 -19.141 -15.906 1 79.88 12 PRO B N 1
ATOM 1357 C CA . PRO B 1 12 ? 7.086 -18.359 -14.664 1 79.88 12 PRO B CA 1
ATOM 1358 C C . PRO B 1 12 ? 8.5 -18.094 -14.156 1 79.88 12 PRO B C 1
ATOM 1360 O O . PRO B 1 12 ? 8.727 -17.109 -13.445 1 79.88 12 PRO B O 1
ATOM 1363 N N . GLU B 1 13 ? 9.422 -18.875 -14.555 1 84.5 13 GLU B N 1
ATOM 1364 C CA . GLU B 1 13 ? 10.797 -18.734 -14.094 1 84.5 13 GLU B CA 1
ATOM 1365 C C . GLU B 1 13 ? 11.398 -17.422 -14.555 1 84.5 13 GLU B C 1
ATOM 1367 O O . GLU B 1 13 ? 12.242 -16.844 -13.867 1 84.5 13 GLU B O 1
ATOM 1372 N N . GLU B 1 14 ? 10.961 -16.953 -15.688 1 82.5 14 GLU B N 1
ATOM 1373 C CA . GLU B 1 14 ? 11.445 -15.68 -16.188 1 82.5 14 GLU B CA 1
ATOM 1374 C C . GLU B 1 14 ? 11.133 -14.547 -15.219 1 82.5 14 GLU B C 1
ATOM 1376 O O . GLU B 1 14 ? 11.953 -13.641 -15.023 1 82.5 14 GLU B O 1
ATOM 1381 N N . GLY B 1 15 ? 9.992 -14.633 -14.633 1 84.56 15 GLY B N 1
ATOM 1382 C CA . GLY B 1 15 ? 9.617 -13.617 -13.664 1 84.56 15 GLY B CA 1
ATOM 1383 C C . GLY B 1 15 ? 10.297 -13.789 -12.32 1 84.56 15 GLY B C 1
ATOM 1384 O O . GLY B 1 15 ? 10.703 -12.812 -11.695 1 84.56 15 GLY B O 1
ATOM 1385 N N . ALA B 1 16 ? 10.469 -14.992 -11.961 1 88.12 16 ALA B N 1
ATOM 1386 C CA . ALA B 1 16 ? 11.031 -15.305 -10.648 1 88.12 16 ALA B CA 1
ATOM 1387 C C . ALA B 1 16 ? 12.461 -14.789 -10.531 1 88.12 16 ALA B C 1
ATOM 1389 O O . ALA B 1 16 ? 12.906 -14.414 -9.438 1 88.12 16 ALA B O 1
ATOM 1390 N N . GLU B 1 17 ? 13.172 -14.68 -11.586 1 89.56 17 GLU B N 1
ATOM 1391 C CA . GLU B 1 17 ? 14.578 -14.297 -11.594 1 89.56 17 GLU B CA 1
ATOM 1392 C C . GLU B 1 17 ? 14.75 -12.82 -11.219 1 89.56 17 GLU B C 1
ATOM 1394 O O . GLU B 1 17 ? 15.828 -12.406 -10.797 1 89.56 17 GLU B O 1
ATOM 1399 N N . PHE B 1 18 ? 13.742 -12.078 -11.32 1 92.69 18 PHE B N 1
ATOM 1400 C CA . PHE B 1 18 ? 13.82 -10.656 -11.031 1 92.69 18 PHE B CA 1
ATOM 1401 C C . PHE B 1 18 ? 13.656 -10.391 -9.539 1 92.69 18 PHE B C 1
ATOM 1403 O O . PHE B 1 18 ? 13.781 -9.25 -9.086 1 92.69 18 PHE B O 1
ATOM 1410 N N . TYR B 1 19 ? 13.469 -11.516 -8.812 1 96.31 19 TYR B N 1
ATOM 1411 C CA . TYR B 1 19 ? 13.258 -11.383 -7.371 1 96.31 19 TYR B CA 1
ATOM 1412 C C . TYR B 1 19 ? 14.359 -12.086 -6.59 1 96.31 19 TYR B C 1
ATOM 1414 O O . TYR B 1 19 ? 14.867 -13.125 -7.016 1 96.31 19 TYR B O 1
ATOM 1422 N N . ASP B 1 20 ? 14.797 -11.453 -5.48 1 96.81 20 ASP B N 1
ATOM 1423 C CA . ASP B 1 20 ? 15.508 -12.211 -4.449 1 96.81 20 ASP B CA 1
ATOM 1424 C C . ASP B 1 20 ? 14.539 -12.969 -3.553 1 96.81 20 ASP B C 1
ATOM 1426 O O . ASP B 1 20 ? 14.172 -12.484 -2.477 1 96.81 20 ASP B O 1
ATOM 1430 N N . GLY B 1 21 ? 14.117 -14.086 -3.969 1 95.19 21 GLY B N 1
ATOM 1431 C CA . GLY B 1 21 ? 12.992 -14.844 -3.436 1 95.19 21 GLY B CA 1
ATOM 1432 C C . GLY B 1 21 ? 13.039 -14.984 -1.926 1 95.19 21 GLY B C 1
ATOM 1433 O O . GLY B 1 21 ? 12 -14.891 -1.259 1 95.19 21 GLY B O 1
ATOM 1434 N N . ALA B 1 22 ? 14.195 -15.125 -1.359 1 95.38 22 ALA B N 1
ATOM 1435 C CA . ALA B 1 22 ? 14.344 -15.352 0.075 1 95.38 22 ALA B CA 1
ATOM 1436 C C . ALA B 1 22 ? 14.164 -14.055 0.861 1 95.38 22 ALA B C 1
ATOM 1438 O O . ALA B 1 22 ? 13.859 -14.086 2.057 1 95.38 22 ALA B O 1
ATOM 1439 N N . GLN B 1 23 ? 14.273 -12.891 0.161 1 96.81 23 GLN B N 1
ATOM 1440 C CA . GLN B 1 23 ? 14.336 -11.617 0.873 1 96.81 23 GLN B CA 1
ATOM 1441 C C . GLN B 1 23 ? 13.07 -10.797 0.638 1 96.81 23 GLN B C 1
ATOM 1443 O O . GLN B 1 23 ? 12.836 -9.797 1.325 1 96.81 23 GLN B O 1
ATOM 1448 N N . VAL B 1 24 ? 12.273 -11.234 -0.251 1 97.94 24 VAL B N 1
ATOM 1449 C CA . VAL B 1 24 ? 11.164 -10.383 -0.67 1 97.94 24 VAL B CA 1
ATOM 1450 C C . VAL B 1 24 ? 10.141 -10.281 0.453 1 97.94 24 VAL B C 1
ATOM 1452 O O . VAL B 1 24 ? 9.648 -11.297 0.947 1 97.94 24 VAL B O 1
ATOM 1455 N N . LEU B 1 25 ? 9.969 -9.141 0.924 1 98.19 25 LEU B N 1
ATOM 1456 C CA . LEU B 1 25 ? 8.758 -8.758 1.65 1 98.19 25 LEU B CA 1
ATOM 1457 C C . LEU B 1 25 ? 7.684 -8.258 0.693 1 98.19 25 LEU B C 1
ATOM 1459 O O . LEU B 1 25 ? 7.887 -7.262 -0.006 1 98.19 25 LEU B O 1
ATOM 1463 N N . TYR B 1 26 ? 6.531 -8.961 0.696 1 97.12 26 TYR B N 1
ATOM 1464 C CA . TYR B 1 26 ? 5.516 -8.648 -0.303 1 97.12 26 TYR B CA 1
ATOM 1465 C C . TYR B 1 26 ? 4.191 -8.281 0.36 1 97.12 26 TYR B C 1
ATOM 1467 O O . TYR B 1 26 ? 3.52 -9.148 0.932 1 97.12 26 TYR B O 1
ATOM 1475 N N . TYR B 1 27 ? 3.9 -7.016 0.357 1 97.69 27 TYR B N 1
ATOM 1476 C CA . TYR B 1 27 ? 2.537 -6.594 0.655 1 97.69 27 TYR B CA 1
ATOM 1477 C C . TYR B 1 27 ? 1.646 -6.711 -0.576 1 97.69 27 TYR B C 1
ATOM 1479 O O . TYR B 1 27 ? 1.474 -5.742 -1.32 1 97.69 27 TYR B O 1
ATOM 1487 N N . ASP B 1 28 ? 1.059 -7.848 -0.733 1 96.31 28 ASP B N 1
ATOM 1488 C CA . ASP B 1 28 ? 0.218 -8.133 -1.892 1 96.31 28 ASP B CA 1
ATOM 1489 C C . ASP B 1 28 ? -1.14 -7.441 -1.768 1 96.31 28 ASP B C 1
ATOM 1491 O O . ASP B 1 28 ? -1.505 -6.969 -0.69 1 96.31 28 ASP B O 1
ATOM 1495 N N . LEU B 1 29 ? -1.879 -7.414 -2.84 1 96.31 29 LEU B N 1
ATOM 1496 C CA . LEU B 1 29 ? -3.197 -6.793 -2.844 1 96.31 29 LEU B CA 1
ATOM 1497 C C . LEU B 1 29 ? -4.086 -7.391 -1.759 1 96.31 29 LEU B C 1
ATOM 1499 O O . LEU B 1 29 ? -4.871 -6.68 -1.131 1 96.31 29 LEU B O 1
ATOM 1503 N N . MET B 1 30 ? -3.873 -8.672 -1.481 1 93.69 30 MET B N 1
ATOM 1504 C CA . MET B 1 30 ? -4.809 -9.414 -0.644 1 93.69 30 MET B CA 1
ATOM 1505 C C . MET B 1 30 ? -4.25 -9.602 0.763 1 93.69 30 MET B C 1
ATOM 1507 O O . MET B 1 30 ? -4.965 -10.039 1.665 1 93.69 30 MET B O 1
ATOM 1511 N N . GLY B 1 31 ? -2.965 -9.367 0.906 1 94.38 31 GLY B N 1
ATOM 1512 C CA . GLY B 1 31 ? -2.393 -9.547 2.23 1 94.38 31 GLY B CA 1
ATOM 1513 C C . GLY B 1 31 ? -0.876 -9.594 2.225 1 94.38 31 GLY B C 1
ATOM 1514 O O . GLY B 1 31 ? -0.25 -9.445 1.173 1 94.38 31 GLY B O 1
ATOM 1515 N N . LEU B 1 32 ? -0.34 -9.836 3.41 1 96.06 32 LEU B N 1
ATOM 1516 C CA . LEU B 1 32 ? 1.104 -9.852 3.619 1 96.06 32 LEU B CA 1
ATOM 1517 C C . LEU B 1 32 ? 1.684 -11.227 3.287 1 96.06 32 LEU B C 1
ATOM 1519 O O . LEU B 1 32 ? 1.142 -12.25 3.705 1 96.06 32 LEU B O 1
ATOM 1523 N N . ILE B 1 33 ? 2.744 -11.234 2.521 1 95.94 33 ILE B N 1
ATOM 1524 C CA . ILE B 1 33 ? 3.635 -12.383 2.35 1 95.94 33 ILE B CA 1
ATOM 1525 C C . ILE B 1 33 ? 4.988 -12.086 2.996 1 95.94 33 ILE B C 1
ATOM 1527 O O . ILE B 1 33 ? 5.797 -11.336 2.439 1 95.94 33 ILE B O 1
ATOM 1531 N N . PRO B 1 34 ? 5.238 -12.68 4.152 1 95.88 34 PRO B N 1
ATOM 1532 C CA . PRO B 1 34 ? 6.5 -12.383 4.832 1 95.88 34 PRO B CA 1
ATOM 1533 C C . PRO B 1 34 ? 7.711 -12.961 4.109 1 95.88 34 PRO B C 1
ATOM 1535 O O . PRO B 1 34 ? 7.562 -13.836 3.25 1 95.88 34 PRO B O 1
ATOM 1538 N N . ARG B 1 35 ? 8.836 -12.406 4.449 1 97.38 35 ARG B N 1
ATOM 1539 C CA . ARG B 1 35 ? 10.078 -12.953 3.91 1 97.38 35 ARG B CA 1
ATOM 1540 C C . ARG B 1 35 ? 10.172 -14.453 4.145 1 97.38 35 ARG B C 1
ATOM 1542 O O . ARG B 1 35 ? 9.805 -14.945 5.215 1 97.38 35 ARG B O 1
ATOM 1549 N N . GLY B 1 36 ? 10.641 -15.148 3.125 1 96.69 36 GLY B N 1
ATOM 1550 C CA . GLY B 1 36 ? 10.758 -16.594 3.195 1 96.69 36 GLY B CA 1
ATOM 1551 C C . GLY B 1 36 ? 9.57 -17.312 2.598 1 96.69 36 GLY B C 1
ATOM 1552 O O . GLY B 1 36 ? 9.633 -18.516 2.338 1 96.69 36 GLY B O 1
ATOM 1553 N N . ARG B 1 37 ? 8.492 -16.578 2.285 1 95.06 37 ARG B N 1
ATOM 1554 C CA . ARG B 1 37 ? 7.289 -17.25 1.795 1 95.06 37 ARG B CA 1
ATOM 1555 C C . ARG B 1 37 ? 6.941 -16.781 0.387 1 95.06 37 ARG B C 1
ATOM 1557 O O . ARG B 1 37 ? 5.965 -17.25 -0.204 1 95.06 37 ARG B O 1
ATOM 1564 N N . PHE B 1 38 ? 7.746 -15.961 -0.154 1 95.25 38 PHE B N 1
ATOM 1565 C CA . PHE B 1 38 ? 7.418 -15.32 -1.422 1 95.25 38 PHE B CA 1
ATOM 1566 C C . PHE B 1 38 ? 7.422 -16.328 -2.559 1 95.25 38 PHE B C 1
ATOM 1568 O O . PHE B 1 38 ? 6.516 -16.344 -3.393 1 95.25 38 PHE B O 1
ATOM 1575 N N . VAL B 1 39 ? 8.406 -17.172 -2.553 1 93.75 39 VAL B N 1
ATOM 1576 C CA . VAL B 1 39 ? 8.562 -18.094 -3.668 1 93.75 39 VAL B CA 1
ATOM 1577 C C . VAL B 1 39 ? 7.34 -19 -3.75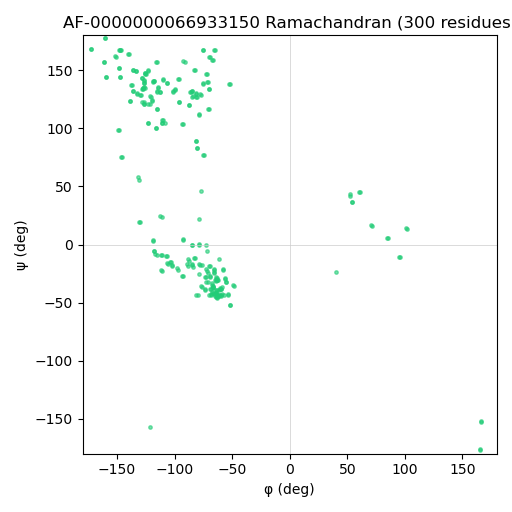6 1 93.75 39 VAL B C 1
ATOM 1579 O O . VAL B 1 39 ? 6.766 -19.188 -4.832 1 93.75 39 VAL B O 1
ATOM 1582 N N . GLU B 1 40 ? 6.914 -19.484 -2.67 1 91.44 40 GLU B N 1
ATOM 1583 C CA . GLU B 1 40 ? 5.715 -20.328 -2.646 1 91.44 40 GLU B CA 1
ATOM 1584 C C . GLU B 1 40 ? 4.492 -19.547 -3.135 1 91.44 40 GLU B C 1
ATOM 1586 O O . GLU B 1 40 ? 3.715 -20.047 -3.945 1 91.44 40 GLU B O 1
ATOM 1591 N N . HIS B 1 41 ? 4.398 -18.391 -2.678 1 91.31 41 HIS B N 1
ATOM 1592 C CA . HIS B 1 41 ? 3.275 -17.547 -3.066 1 91.31 41 HIS B CA 1
ATOM 1593 C C . HIS B 1 41 ? 3.312 -17.234 -4.559 1 91.31 41 HIS B C 1
ATOM 1595 O O . HIS B 1 41 ? 2.289 -17.312 -5.238 1 91.31 41 HIS B O 1
ATOM 1601 N N . PHE B 1 42 ? 4.477 -16.891 -5.047 1 90.69 42 PHE B N 1
ATOM 1602 C CA . PHE B 1 42 ? 4.691 -16.547 -6.445 1 90.69 42 PHE B CA 1
ATOM 1603 C C . PHE B 1 42 ? 4.184 -17.641 -7.367 1 90.69 42 PHE B C 1
ATOM 1605 O O . PHE B 1 42 ? 3.422 -17.375 -8.297 1 90.69 42 PHE B O 1
ATOM 1612 N N . TYR B 1 43 ? 4.449 -18.797 -7.023 1 87.12 43 TYR B N 1
ATOM 1613 C CA . TYR B 1 43 ? 4.078 -19.906 -7.879 1 87.12 43 TYR B CA 1
ATOM 1614 C C . TYR B 1 43 ? 2.639 -20.344 -7.621 1 87.12 43 TYR B C 1
ATOM 1616 O O . TYR B 1 43 ? 2.018 -20.984 -8.469 1 87.12 43 TYR B O 1
ATOM 1624 N N . HIS B 1 44 ? 2.113 -19.938 -6.531 1 84.06 44 HIS B N 1
ATOM 1625 C CA . HIS B 1 44 ? 0.729 -20.266 -6.203 1 84.06 44 HIS B CA 1
ATOM 1626 C C . HIS B 1 44 ? -0.241 -19.328 -6.91 1 84.06 44 HIS B C 1
ATOM 1628 O O . HIS B 1 44 ? -1.251 -19.781 -7.461 1 84.06 44 HIS B O 1
ATOM 1634 N N . ILE B 1 45 ? 0.035 -18.094 -6.93 1 83.19 45 ILE B N 1
ATOM 1635 C CA . ILE B 1 45 ? -0.907 -17.109 -7.449 1 83.19 45 ILE B CA 1
ATOM 1636 C C . ILE B 1 45 ? -0.623 -16.859 -8.93 1 83.19 45 ILE B C 1
ATOM 1638 O O . ILE B 1 45 ? -1.527 -16.5 -9.688 1 83.19 45 ILE B O 1
ATOM 1642 N N . GLY B 1 46 ? 0.525 -17.047 -9.312 1 81.06 46 GLY B N 1
ATOM 1643 C CA . GLY B 1 46 ? 0.965 -16.734 -10.664 1 81.06 46 GLY B CA 1
ATOM 1644 C C . GLY B 1 46 ? 0.087 -17.344 -11.734 1 81.06 46 GLY B C 1
ATOM 1645 O O . GLY B 1 46 ? -0.49 -16.625 -12.562 1 81.06 46 GLY B O 1
ATOM 1646 N N . PRO B 1 47 ? -0.121 -18.594 -11.625 1 80.69 47 PRO B N 1
ATOM 1647 C CA . PRO B 1 47 ? -0.916 -19.25 -12.664 1 80.69 47 PRO B CA 1
ATOM 1648 C C . PRO B 1 47 ? -2.354 -18.734 -12.727 1 80.69 47 PRO B C 1
ATOM 1650 O O . PRO B 1 47 ? -2.941 -18.656 -13.805 1 80.69 47 PRO B O 1
ATOM 1653 N N . TYR B 1 48 ? -2.881 -18.344 -11.703 1 85.19 48 TYR B N 1
ATOM 1654 C CA . TYR B 1 48 ? -4.277 -17.938 -11.656 1 85.19 48 TYR B CA 1
ATOM 1655 C C . TYR B 1 48 ? -4.504 -16.672 -12.477 1 85.19 48 TYR B C 1
ATOM 1657 O O . TYR B 1 48 ? -5.535 -16.531 -13.141 1 85.19 48 TYR B O 1
ATOM 1665 N N . PHE B 1 49 ? -3.559 -15.758 -12.469 1 87.75 49 PHE B N 1
ATOM 1666 C CA . PHE B 1 49 ? -3.709 -14.484 -13.164 1 87.75 49 PHE B CA 1
ATOM 1667 C C . PHE B 1 49 ? -2.77 -14.414 -14.367 1 87.75 49 PHE B C 1
ATOM 1669 O O . PHE B 1 49 ? -2.402 -13.32 -14.805 1 87.75 49 PHE B O 1
ATOM 1676 N N . ALA B 1 50 ? -2.379 -15.516 -14.875 1 84.94 50 ALA B N 1
ATOM 1677 C CA . ALA B 1 50 ? -1.312 -15.57 -15.867 1 84.94 50 ALA B CA 1
ATOM 1678 C C . ALA B 1 50 ? -1.797 -15.062 -17.219 1 84.94 50 ALA B C 1
ATOM 1680 O O . ALA B 1 50 ? -1.026 -14.469 -17.984 1 84.94 50 ALA B O 1
ATOM 1681 N N . LYS B 1 51 ? -2.977 -15.328 -17.641 1 87.06 51 LYS B N 1
ATOM 1682 C CA . LYS B 1 51 ? -3.527 -14.812 -18.891 1 87.06 51 LYS B CA 1
ATOM 1683 C C . LYS B 1 51 ? -3.916 -13.344 -18.75 1 87.06 51 LYS B C 1
ATOM 1685 O O . LYS B 1 51 ? -5.102 -13.016 -18.656 1 87.06 51 LYS B O 1
ATOM 1690 N N . SER B 1 52 ? -2.861 -12.516 -18.797 1 90.81 52 SER B N 1
ATOM 1691 C CA . SER B 1 52 ? -3.066 -11.125 -18.422 1 90.81 52 SER B CA 1
ATOM 1692 C C . SER B 1 52 ? -2.145 -10.195 -19.203 1 90.81 52 SER B C 1
ATOM 1694 O O . SER B 1 52 ? -1.29 -10.664 -19.953 1 90.81 52 SER B O 1
ATOM 1696 N N . HIS B 1 53 ? -2.463 -8.914 -19.109 1 91.69 53 HIS B N 1
ATOM 1697 C CA . HIS B 1 53 ? -1.658 -7.789 -19.578 1 91.69 53 HIS B CA 1
ATOM 1698 C C . HIS B 1 53 ? -1.36 -6.824 -18.422 1 91.69 53 HIS B C 1
ATOM 1700 O O . HIS B 1 53 ? -2.145 -6.711 -17.484 1 91.69 53 HIS B O 1
ATOM 1706 N N . ILE B 1 54 ? -0.218 -6.199 -18.578 1 92.56 54 ILE B N 1
ATOM 1707 C CA . ILE B 1 54 ? 0.135 -5.219 -17.547 1 92.56 54 ILE B CA 1
ATOM 1708 C C . ILE B 1 54 ? 0.608 -3.928 -18.219 1 92.56 54 ILE B C 1
ATOM 1710 O O . ILE B 1 54 ? 1.347 -3.963 -19.203 1 92.56 54 ILE B O 1
ATOM 1714 N N . GLY B 1 55 ? 0.051 -2.807 -17.781 1 94.38 55 GLY B N 1
ATOM 1715 C CA . GLY B 1 55 ? 0.486 -1.464 -18.125 1 94.38 55 GLY B CA 1
ATOM 1716 C C . GLY B 1 55 ? 0.99 -0.666 -16.938 1 94.38 55 GLY B C 1
ATOM 1717 O O . GLY B 1 55 ? 0.723 -1.019 -15.797 1 94.38 55 GLY B O 1
ATOM 1718 N N . TYR B 1 56 ? 1.789 0.308 -17.234 1 95.88 56 TYR B N 1
ATOM 1719 C CA . TYR B 1 56 ? 2.402 1.123 -16.188 1 95.88 56 TYR B CA 1
ATOM 1720 C C . TYR B 1 56 ? 2.143 2.605 -16.438 1 95.88 56 TYR B C 1
ATOM 1722 O O . TYR B 1 56 ? 2.174 3.068 -17.578 1 95.88 56 TYR B O 1
ATOM 1730 N N . LYS B 1 57 ? 1.872 3.281 -15.438 1 96.44 57 LYS B N 1
ATOM 1731 C CA . LYS B 1 57 ? 1.692 4.73 -15.461 1 96.44 57 LYS B CA 1
ATOM 1732 C C . LYS B 1 57 ? 2.559 5.406 -14.398 1 96.44 57 LYS B C 1
ATOM 1734 O O . LYS B 1 57 ? 2.678 4.91 -13.281 1 96.44 57 LYS B O 1
ATOM 1739 N N . ASP B 1 58 ? 3.293 6.523 -14.789 1 96.69 58 ASP B N 1
ATOM 1740 C CA . ASP B 1 58 ? 4.059 7.387 -13.891 1 96.69 58 ASP B CA 1
ATOM 1741 C C . ASP B 1 58 ? 5.156 6.605 -13.18 1 96.69 58 ASP B C 1
ATOM 1743 O O . ASP B 1 58 ? 5.309 6.707 -11.961 1 96.69 58 ASP B O 1
ATOM 1747 N N . MET B 1 59 ? 5.848 5.801 -13.953 1 97.5 59 MET B N 1
ATOM 1748 C CA . MET B 1 59 ? 6.918 4.984 -13.383 1 97.5 59 MET B CA 1
ATOM 1749 C C . MET B 1 59 ? 8.172 5.82 -13.141 1 97.5 59 MET B C 1
ATOM 1751 O O . MET B 1 59 ? 8.609 6.551 -14.031 1 97.5 59 MET B O 1
ATOM 1755 N N . GLU B 1 60 ? 8.688 5.73 -11.969 1 97.94 60 GLU B N 1
ATOM 1756 C CA . GLU B 1 60 ? 10.023 6.234 -11.656 1 97.94 60 GLU B CA 1
ATOM 1757 C C . GLU B 1 60 ? 10.883 5.148 -11.016 1 97.94 60 GLU B C 1
ATOM 1759 O O . GLU B 1 60 ? 10.406 4.371 -10.188 1 97.94 60 GLU B O 1
ATOM 1764 N N . ILE B 1 61 ? 12.062 5.051 -11.438 1 97.69 61 ILE B N 1
ATOM 1765 C CA . ILE B 1 61 ? 13.078 4.188 -10.852 1 97.69 61 ILE B CA 1
ATOM 1766 C C . ILE B 1 61 ? 14.289 5.023 -10.438 1 97.69 61 ILE B C 1
ATOM 1768 O O . ILE B 1 61 ? 14.906 5.695 -11.266 1 97.69 61 ILE B O 1
ATOM 1772 N N . ILE B 1 62 ? 14.586 4.965 -9.164 1 97.94 62 ILE B N 1
ATOM 1773 C CA . ILE B 1 62 ? 15.625 5.828 -8.609 1 97.94 62 ILE B CA 1
ATOM 1774 C C . ILE B 1 62 ? 16.656 4.988 -7.859 1 97.94 62 ILE B C 1
ATOM 1776 O O . ILE B 1 62 ? 16.297 4.27 -6.918 1 97.94 62 ILE B O 1
ATOM 1780 N N . ALA B 1 63 ? 17.875 5.082 -8.289 1 98.25 63 ALA B N 1
ATOM 1781 C CA . ALA B 1 63 ? 18.969 4.535 -7.484 1 98.25 63 ALA B CA 1
ATOM 1782 C C . ALA B 1 63 ? 19.359 5.5 -6.375 1 98.25 63 ALA B C 1
ATOM 1784 O O . ALA B 1 63 ? 19.609 6.684 -6.629 1 98.25 63 ALA B O 1
ATOM 1785 N N . THR B 1 64 ? 19.375 4.965 -5.121 1 98 64 THR B N 1
ATOM 1786 C CA . THR B 1 64 ? 19.734 5.805 -3.986 1 98 64 THR B CA 1
ATOM 1787 C C . THR B 1 64 ? 21.141 5.457 -3.484 1 98 64 THR B C 1
ATOM 1789 O O . THR B 1 64 ? 21.719 6.203 -2.693 1 98 64 THR B O 1
ATOM 1792 N N . ALA B 1 65 ? 21.641 4.367 -3.859 1 98.25 65 ALA B N 1
ATOM 1793 C CA . ALA B 1 65 ? 22.984 3.855 -3.639 1 98.25 65 ALA B CA 1
ATOM 1794 C C . ALA B 1 65 ? 23.453 3 -4.816 1 98.25 65 ALA B C 1
ATOM 1796 O O . ALA B 1 65 ? 22.656 2.65 -5.688 1 98.25 65 ALA B O 1
ATOM 1797 N N . PRO B 1 66 ? 24.75 2.701 -4.852 1 98 66 PRO B N 1
ATOM 1798 C CA . PRO B 1 66 ? 25.219 1.848 -5.945 1 98 66 PRO B CA 1
ATOM 1799 C C . PRO B 1 66 ? 24.5 0.501 -5.992 1 98 66 PRO B C 1
ATOM 1801 O O . PRO B 1 66 ? 24.406 -0.119 -7.055 1 98 66 PRO B O 1
ATOM 1804 N N . ASP B 1 67 ? 23.922 0.135 -4.809 1 98.44 67 ASP B N 1
ATOM 1805 C CA . ASP B 1 67 ? 23.359 -1.212 -4.766 1 98.44 67 ASP B CA 1
ATOM 1806 C C . ASP B 1 67 ? 21.938 -1.197 -4.207 1 98.44 67 ASP B C 1
ATOM 1808 O O . ASP B 1 67 ? 21.438 -2.223 -3.734 1 98.44 67 ASP B O 1
ATOM 1812 N N . PHE B 1 68 ? 21.328 -0.021 -4.242 1 98.69 68 PHE B N 1
ATOM 1813 C CA . PHE B 1 68 ? 19.969 0.052 -3.727 1 98.69 68 PHE B CA 1
ATOM 1814 C C . PHE B 1 68 ? 19.156 1.094 -4.488 1 98.69 68 PHE B C 1
ATOM 1816 O O . PHE B 1 68 ? 19.703 2.121 -4.906 1 98.69 68 PHE B O 1
ATOM 1823 N N . GLY B 1 69 ? 17.906 0.833 -4.688 1 98.62 69 GLY B N 1
ATOM 1824 C CA . GLY B 1 69 ? 16.984 1.781 -5.297 1 98.62 69 GLY B CA 1
ATOM 1825 C C . GLY B 1 69 ? 15.531 1.472 -5.008 1 98.62 69 GLY B C 1
ATOM 1826 O O . GLY B 1 69 ? 15.219 0.519 -4.289 1 98.62 69 GLY B O 1
ATOM 1827 N N . PHE B 1 70 ? 14.711 2.328 -5.504 1 98.75 70 PHE B N 1
ATOM 1828 C CA . PHE B 1 70 ? 13.273 2.104 -5.355 1 98.75 70 PHE B CA 1
ATOM 1829 C C . PHE B 1 70 ? 12.531 2.482 -6.629 1 98.75 70 PHE B C 1
ATOM 1831 O O . PHE B 1 70 ? 13.102 3.111 -7.523 1 98.75 70 PHE B O 1
ATOM 1838 N N . CYS B 1 71 ? 11.305 2.018 -6.707 1 98.56 71 CYS B N 1
ATOM 1839 C CA . CYS B 1 71 ? 10.422 2.225 -7.852 1 98.56 71 CYS B CA 1
ATOM 1840 C C . CYS B 1 71 ? 9.008 2.559 -7.395 1 98.56 71 CYS B C 1
ATOM 1842 O O . CYS B 1 71 ? 8.508 1.964 -6.438 1 98.56 71 CYS B O 1
ATOM 1844 N N . ASN B 1 72 ? 8.383 3.51 -8.031 1 98.56 72 ASN B N 1
ATOM 1845 C CA . ASN B 1 72 ? 6.965 3.82 -7.871 1 98.56 72 ASN B CA 1
ATOM 1846 C C . ASN B 1 72 ? 6.238 3.824 -9.211 1 98.56 72 ASN B C 1
ATOM 1848 O O . ASN B 1 72 ? 6.824 4.172 -10.242 1 98.56 72 ASN B O 1
ATOM 1852 N N . MET B 1 73 ? 5 3.436 -9.148 1 98.12 73 MET B N 1
ATOM 1853 C CA . MET B 1 73 ? 4.164 3.488 -10.344 1 98.12 73 MET B CA 1
ATOM 1854 C C . MET B 1 73 ? 2.715 3.154 -10.008 1 98.12 73 MET B C 1
ATOM 1856 O O . MET B 1 73 ? 2.406 2.777 -8.883 1 98.12 73 MET B O 1
ATOM 1860 N N . GLU B 1 74 ? 1.9 3.395 -10.922 1 97.81 74 GLU B N 1
ATOM 1861 C CA . GLU B 1 74 ? 0.597 2.74 -10.992 1 97.81 74 GLU B CA 1
ATOM 1862 C C . GLU B 1 74 ? 0.604 1.606 -12.016 1 97.81 74 GLU B C 1
ATOM 1864 O O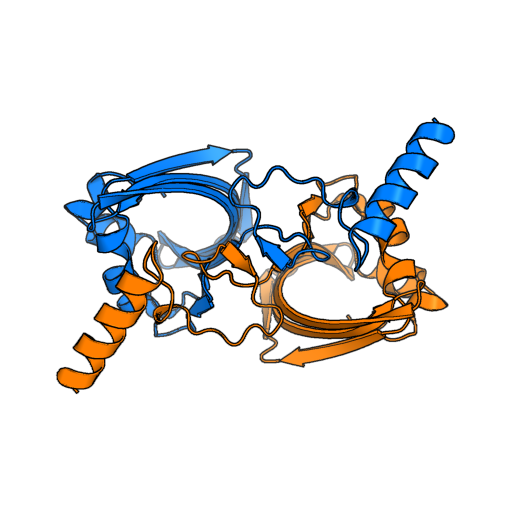 . GLU B 1 74 ? 1.098 1.772 -13.133 1 97.81 74 GLU B O 1
ATOM 1869 N N . GLN B 1 75 ? 0.119 0.48 -11.625 1 97.12 75 GLN B N 1
ATOM 1870 C CA . GLN B 1 75 ? 0.021 -0.652 -12.539 1 97.12 75 GLN B CA 1
ATOM 1871 C C . GLN B 1 75 ? -1.428 -0.901 -12.953 1 97.12 75 GLN B C 1
ATOM 1873 O O . GLN B 1 75 ? -2.346 -0.733 -12.148 1 97.12 75 GLN B O 1
ATOM 1878 N N . HIS B 1 76 ? -1.553 -1.187 -14.195 1 96.94 76 HIS B N 1
ATOM 1879 C CA . HIS B 1 76 ? -2.814 -1.653 -14.758 1 96.94 76 HIS B CA 1
ATOM 1880 C C . HIS B 1 76 ? -2.729 -3.121 -15.156 1 96.94 76 HIS B C 1
ATOM 1882 O O . HIS B 1 76 ? -2.039 -3.469 -16.125 1 96.94 76 HIS B O 1
ATOM 1888 N N . TYR B 1 77 ? -3.354 -3.973 -14.414 1 94.81 77 TYR B N 1
ATOM 1889 C CA . TYR B 1 77 ? -3.324 -5.422 -14.57 1 94.81 77 TYR B CA 1
ATOM 1890 C C . TYR B 1 77 ? -4.703 -5.957 -14.945 1 94.81 77 TYR B C 1
ATOM 1892 O O . TYR B 1 77 ? -5.664 -5.801 -14.188 1 94.81 77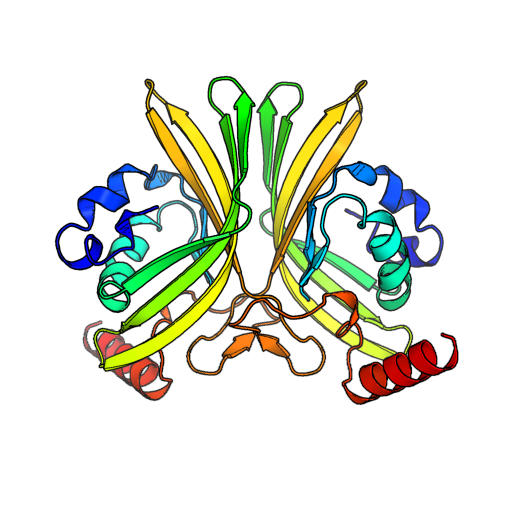 TYR B O 1
ATOM 1900 N N . TYR B 1 78 ? -4.77 -6.57 -16.188 1 95 78 TYR B N 1
ATOM 1901 C CA . TYR B 1 78 ? -6.086 -7.012 -16.625 1 95 78 TYR B CA 1
ATOM 1902 C C . TYR B 1 78 ? -5.973 -8.258 -17.5 1 95 78 TYR B C 1
ATOM 1904 O O . TYR B 1 78 ? -4.934 -8.5 -18.125 1 95 78 TYR B O 1
ATOM 1912 N N . GLY B 1 79 ? -7.074 -9.039 -17.438 1 93.25 79 GLY B N 1
ATOM 1913 C CA . GLY B 1 79 ? -7.109 -10.297 -18.172 1 93.25 79 GLY B CA 1
ATOM 1914 C C . GLY B 1 79 ? -8.25 -11.203 -17.734 1 93.25 79 GLY B C 1
ATOM 1915 O O . GLY B 1 79 ? -9.344 -10.727 -17.422 1 93.25 79 GLY B O 1
ATOM 1916 N N . VAL B 1 80 ? -7.984 -12.523 -17.922 1 92.44 80 VAL B N 1
ATOM 1917 C CA . VAL B 1 80 ? -8.961 -13.539 -17.547 1 92.44 80 VAL B CA 1
ATOM 1918 C C . VAL B 1 80 ? -8.32 -14.57 -16.625 1 92.44 80 VAL B C 1
ATOM 1920 O O . VAL B 1 80 ? -7.258 -15.117 -16.953 1 92.44 80 VAL B O 1
ATOM 1923 N N . SER B 1 81 ? -8.938 -14.703 -15.438 1 90.44 81 SER B N 1
ATOM 1924 C CA . SER B 1 81 ? -8.422 -15.703 -14.516 1 90.44 81 SER B CA 1
ATOM 1925 C C . SER B 1 81 ? -8.609 -17.109 -15.07 1 90.44 81 SER B C 1
ATOM 1927 O O . SER B 1 81 ? -9.344 -17.312 -16.047 1 90.44 81 SER B O 1
ATOM 1929 N N . THR B 1 82 ? -7.914 -18.062 -14.406 1 86.62 82 THR B N 1
ATOM 1930 C CA . THR B 1 82 ? -7.934 -19.438 -14.914 1 86.62 82 THR B CA 1
ATOM 1931 C C . THR B 1 82 ? -9.336 -20.031 -14.805 1 86.62 82 THR B C 1
ATOM 1933 O O . THR B 1 82 ? -9.695 -20.938 -15.562 1 86.62 82 THR B O 1
ATOM 1936 N N . ASP B 1 83 ? -10.141 -19.531 -13.914 1 88.5 83 ASP B N 1
ATOM 1937 C CA . ASP B 1 83 ? -11.5 -20.031 -13.758 1 88.5 83 ASP B CA 1
ATOM 1938 C C . ASP B 1 83 ? -12.477 -19.219 -14.609 1 88.5 83 ASP B C 1
ATOM 1940 O O . ASP B 1 83 ? -13.695 -19.328 -14.445 1 88.5 83 ASP B O 1
ATOM 1944 N N . GLY B 1 84 ? -11.984 -18.297 -15.406 1 90.81 84 GLY B N 1
ATOM 1945 C CA . GLY B 1 84 ? -12.781 -17.719 -16.484 1 90.81 84 GLY B CA 1
ATOM 1946 C C . GLY B 1 84 ? -13.352 -16.359 -16.141 1 90.81 84 GLY B C 1
ATOM 1947 O O . GLY B 1 84 ? -14.203 -15.844 -16.859 1 90.81 84 GLY B O 1
ATOM 1948 N N . HIS B 1 85 ? -12.898 -15.742 -15.133 1 93.25 85 HIS B N 1
ATOM 1949 C CA . HIS B 1 85 ? -13.438 -14.445 -14.758 1 93.25 85 HIS B CA 1
ATOM 1950 C C . HIS B 1 85 ? -12.539 -13.312 -15.25 1 93.25 85 HIS B C 1
ATOM 1952 O O . HIS B 1 85 ? -11.32 -13.359 -15.07 1 93.25 85 HIS B O 1
ATOM 1958 N N . LYS B 1 86 ? -13.211 -12.344 -15.828 1 94.69 86 LYS B N 1
ATOM 1959 C CA . LYS B 1 86 ? -12.477 -11.148 -16.219 1 94.69 86 LYS B CA 1
ATOM 1960 C C . LYS B 1 86 ? -12.07 -10.328 -15.008 1 94.69 86 LYS B C 1
ATOM 1962 O O . LYS B 1 86 ? -12.844 -10.188 -14.055 1 94.69 86 LYS B O 1
ATOM 1967 N N . PHE B 1 87 ? -10.883 -9.805 -15.039 1 93.75 87 PHE B N 1
ATOM 1968 C CA . PHE B 1 87 ? -10.43 -8.859 -14.023 1 93.75 87 PHE B CA 1
ATOM 1969 C C . PHE B 1 87 ? -9.758 -7.652 -14.672 1 93.75 87 PHE B C 1
ATOM 1971 O O . PHE B 1 87 ? -9.266 -7.738 -15.797 1 93.75 87 PHE B O 1
ATOM 1978 N N . ASP B 1 88 ? -9.844 -6.52 -14.07 1 95.81 88 ASP B N 1
ATOM 1979 C CA . ASP B 1 88 ? -9.266 -5.238 -14.469 1 95.81 88 ASP B CA 1
ATOM 1980 C C . ASP B 1 88 ? -8.922 -4.387 -13.25 1 95.81 88 ASP B C 1
ATOM 1982 O O . ASP B 1 88 ? -9.797 -3.75 -12.664 1 95.81 88 ASP B O 1
ATOM 1986 N N . PHE B 1 89 ? -7.609 -4.434 -12.875 1 96.38 89 PHE B N 1
ATOM 1987 C CA . PHE B 1 89 ? -7.145 -3.773 -11.656 1 96.38 89 PHE B CA 1
ATOM 1988 C C . PHE B 1 89 ? -6.176 -2.646 -11.992 1 96.38 89 PHE B C 1
ATOM 1990 O O . PHE B 1 89 ? -5.254 -2.826 -12.789 1 96.38 89 PHE B O 1
ATOM 1997 N N . LYS B 1 90 ? -6.391 -1.583 -11.453 1 97.75 90 LYS B N 1
ATOM 1998 C CA . LYS B 1 90 ? -5.367 -0.553 -11.312 1 97.75 90 LYS B CA 1
ATOM 1999 C C . LYS B 1 90 ? -4.984 -0.359 -9.844 1 97.75 90 LYS B C 1
ATOM 2001 O O . LYS B 1 90 ? -5.852 -0.319 -8.969 1 97.75 90 LYS B O 1
ATOM 2006 N N . PHE B 1 91 ? -3.689 -0.35 -9.594 1 98.06 91 PHE B N 1
ATOM 2007 C CA . PHE B 1 91 ? -3.273 -0.258 -8.195 1 98.06 91 PHE B CA 1
ATOM 2008 C C . PHE B 1 91 ? -1.917 0.427 -8.086 1 98.06 91 PHE B C 1
ATOM 2010 O O . PHE B 1 91 ? -1.214 0.597 -9.078 1 98.06 91 PHE B O 1
ATOM 2017 N N . ARG B 1 92 ? -1.56 0.91 -6.953 1 98.31 92 ARG B N 1
ATOM 2018 C CA . ARG B 1 92 ? -0.311 1.596 -6.637 1 98.31 92 ARG B CA 1
ATOM 2019 C C . ARG B 1 92 ? 0.807 0.596 -6.355 1 98.31 92 ARG B C 1
ATOM 2021 O O . ARG B 1 92 ? 0.561 -0.479 -5.809 1 98.31 92 ARG B O 1
ATOM 2028 N N . TYR B 1 93 ? 2.023 1.033 -6.668 1 98.5 93 TYR B N 1
ATOM 2029 C CA . TYR B 1 93 ? 3.18 0.149 -6.562 1 98.5 93 TYR B CA 1
ATOM 2030 C C . TYR B 1 93 ? 4.375 0.882 -5.965 1 98.5 93 TYR B C 1
ATOM 2032 O O . TYR B 1 93 ? 4.75 1.959 -6.434 1 98.5 93 TYR B O 1
ATOM 2040 N N . THR B 1 94 ? 4.902 0.368 -4.891 1 98.81 94 THR B N 1
ATOM 2041 C CA . THR B 1 94 ? 6.223 0.71 -4.375 1 98.81 94 THR B CA 1
ATOM 2042 C C . THR B 1 94 ? 7.121 -0.521 -4.328 1 98.81 94 THR B C 1
ATOM 2044 O O . THR B 1 94 ? 6.758 -1.539 -3.732 1 98.81 94 THR B O 1
ATOM 2047 N N . GLY B 1 95 ? 8.234 -0.446 -4.949 1 98.69 95 GLY B N 1
ATOM 2048 C CA . GLY B 1 95 ? 9.188 -1.539 -4.938 1 98.69 95 GLY B CA 1
ATOM 2049 C C . GLY B 1 95 ? 10.57 -1.116 -4.473 1 98.69 95 GLY B C 1
ATOM 2050 O O . GLY B 1 95 ? 11 0.013 -4.723 1 98.69 95 GLY B O 1
ATOM 2051 N N . LEU B 1 96 ? 11.25 -2.014 -3.805 1 98.81 96 LEU B N 1
ATOM 2052 C CA . LEU B 1 96 ? 12.641 -1.825 -3.408 1 98.81 96 LEU B CA 1
ATOM 2053 C C . LEU B 1 96 ? 13.547 -2.828 -4.117 1 98.81 96 LEU B C 1
ATOM 2055 O O . LEU B 1 96 ? 13.234 -4.02 -4.18 1 98.81 96 LEU B O 1
ATOM 2059 N N . LEU B 1 97 ? 14.633 -2.334 -4.609 1 98.19 97 LEU B N 1
ATOM 2060 C CA . LEU B 1 97 ? 15.594 -3.119 -5.367 1 98.19 97 LEU B CA 1
ATOM 2061 C C . LEU B 1 97 ? 16.953 -3.133 -4.672 1 98.19 97 LEU B C 1
ATOM 2063 O O . LEU B 1 97 ? 17.391 -2.111 -4.141 1 98.19 97 LEU B O 1
ATOM 2067 N N . LYS B 1 98 ? 17.547 -4.254 -4.711 1 98.44 98 LYS B N 1
ATOM 2068 C CA . LYS B 1 98 ? 18.922 -4.434 -4.223 1 98.44 98 LYS B CA 1
ATOM 2069 C C . LYS B 1 98 ? 19.797 -5.09 -5.277 1 98.44 98 LYS B C 1
ATOM 2071 O O . LYS B 1 98 ? 19.375 -6.039 -5.945 1 98.44 98 LYS B O 1
ATOM 2076 N N . LYS B 1 99 ? 20.953 -4.539 -5.43 1 98.25 99 LYS B N 1
ATOM 2077 C CA . LYS B 1 99 ? 21.938 -5.113 -6.352 1 98.25 99 LYS B CA 1
ATOM 2078 C C . LYS B 1 99 ? 22.922 -6.016 -5.617 1 98.25 99 LYS B C 1
ATOM 2080 O O . LYS B 1 99 ? 23.516 -5.609 -4.621 1 98.25 99 LYS B O 1
ATOM 2085 N N . ARG B 1 100 ? 23 -7.211 -6.012 1 96.5 100 ARG B N 1
ATOM 2086 C CA . ARG B 1 100 ? 23.984 -8.188 -5.539 1 96.5 100 ARG B CA 1
ATOM 2087 C C . ARG B 1 100 ? 24.688 -8.875 -6.707 1 96.5 100 ARG B C 1
ATOM 2089 O O . ARG B 1 100 ? 24.031 -9.336 -7.645 1 96.5 100 ARG B O 1
ATOM 2096 N N . ASP B 1 101 ? 26.016 -8.875 -6.676 1 96.62 101 ASP B N 1
ATOM 2097 C CA . ASP B 1 101 ? 26.812 -9.492 -7.723 1 96.62 101 ASP B CA 1
ATOM 2098 C C . ASP B 1 101 ? 26.438 -8.953 -9.102 1 96.62 101 ASP B C 1
ATOM 2100 O O . ASP B 1 101 ? 26.219 -9.727 -10.039 1 96.62 101 ASP B O 1
ATOM 2104 N N . GLY B 1 102 ? 26.141 -7.738 -9.133 1 97.19 102 GLY B N 1
ATOM 2105 C CA . GLY B 1 102 ? 25.922 -7.035 -10.391 1 97.19 102 GLY B CA 1
ATOM 2106 C C . GLY B 1 102 ? 24.516 -7.176 -10.914 1 97.19 102 GLY B C 1
ATOM 2107 O O . GLY B 1 102 ? 24.188 -6.652 -11.977 1 97.19 102 GLY B O 1
ATOM 2108 N N . VAL B 1 103 ? 23.672 -7.793 -10.133 1 97.38 103 VAL B N 1
ATOM 2109 C CA . VAL B 1 103 ? 22.312 -8.047 -10.609 1 97.38 103 VAL B CA 1
ATOM 2110 C C . VAL B 1 103 ? 21.312 -7.379 -9.68 1 97.38 103 VAL B C 1
ATOM 2112 O O . VAL B 1 103 ? 21.375 -7.551 -8.461 1 97.38 103 VAL B O 1
ATOM 2115 N N . TRP B 1 104 ? 20.375 -6.539 -10.273 1 97.62 104 TRP B N 1
ATOM 2116 C CA . TRP B 1 104 ? 19.281 -5.922 -9.523 1 97.62 104 TRP B CA 1
ATOM 2117 C C . TRP B 1 104 ? 18.125 -6.898 -9.352 1 97.62 104 TRP B C 1
ATOM 2119 O O . TRP B 1 104 ? 17.703 -7.539 -10.312 1 97.62 104 TRP B O 1
ATOM 2129 N N . ARG B 1 105 ? 17.656 -7.023 -8.094 1 97.88 105 ARG B N 1
ATOM 2130 C CA . ARG B 1 105 ? 16.484 -7.836 -7.801 1 97.88 105 ARG B CA 1
ATOM 2131 C C . ARG B 1 105 ? 15.555 -7.117 -6.828 1 97.88 105 ARG B C 1
ATOM 2133 O O . ARG B 1 105 ? 16.016 -6.352 -5.977 1 97.88 105 ARG B O 1
ATOM 2140 N N . TRP B 1 106 ? 14.289 -7.418 -6.98 1 98 106 TRP B N 1
ATOM 2141 C CA . TRP B 1 106 ? 13.312 -6.918 -6.016 1 98 106 TRP B CA 1
ATOM 2142 C C . TRP B 1 106 ? 13.477 -7.605 -4.664 1 98 106 TRP B C 1
ATOM 2144 O O . TRP B 1 106 ? 13.609 -8.828 -4.598 1 98 106 TRP B O 1
ATOM 2154 N N . ILE B 1 107 ? 13.469 -6.75 -3.611 1 98.56 107 ILE B N 1
ATOM 2155 C CA . ILE B 1 107 ? 13.5 -7.336 -2.275 1 98.56 107 ILE B CA 1
ATOM 2156 C C . ILE B 1 107 ? 12.227 -6.957 -1.521 1 98.56 107 ILE B C 1
ATOM 2158 O O . ILE B 1 107 ? 11.977 -7.453 -0.419 1 98.56 107 ILE B O 1
ATOM 2162 N N . GLN B 1 108 ? 11.438 -6.137 -2.123 1 98.62 108 GLN B N 1
ATOM 2163 C CA . GLN B 1 108 ? 10.141 -5.773 -1.568 1 98.62 108 GLN B CA 1
ATOM 2164 C C . GLN B 1 108 ? 9.211 -5.215 -2.648 1 98.62 108 GLN B C 1
ATOM 2166 O O . GLN B 1 108 ? 9.656 -4.477 -3.531 1 98.62 108 GLN B O 1
ATOM 2171 N N . GLU B 1 109 ? 7.91 -5.535 -2.529 1 98.19 109 GLU B N 1
ATOM 2172 C CA . GLU B 1 109 ? 6.84 -4.863 -3.264 1 98.19 109 GLU B CA 1
ATOM 2173 C C . GLU B 1 109 ? 5.652 -4.562 -2.357 1 98.19 109 GLU B C 1
ATOM 2175 O O . GLU B 1 109 ? 5.289 -5.383 -1.509 1 98.19 109 GLU B O 1
ATOM 2180 N N . HIS B 1 110 ? 5.219 -3.41 -2.434 1 98.81 110 HIS B N 1
ATOM 2181 C CA . HIS B 1 110 ? 3.982 -2.957 -1.806 1 98.81 110 HIS B CA 1
ATOM 2182 C C . HIS B 1 110 ? 2.959 -2.529 -2.852 1 98.81 110 HIS B C 1
ATOM 2184 O O . HIS B 1 110 ? 3.088 -1.459 -3.451 1 98.81 110 HIS B O 1
ATOM 2190 N N . VAL B 1 111 ? 2.018 -3.395 -3.141 1 97.94 111 VAL B N 1
ATOM 2191 C CA . VAL B 1 111 ? 0.946 -3.07 -4.078 1 97.94 111 VAL B CA 1
ATOM 2192 C C . VAL B 1 111 ? -0.374 -2.928 -3.32 1 97.94 111 VAL B C 1
ATOM 2194 O O . VAL B 1 111 ? -0.622 -3.646 -2.352 1 97.94 111 VAL B O 1
ATOM 2197 N N . SER B 1 112 ? -1.2 -1.937 -3.766 1 98.12 112 SER B N 1
ATOM 2198 C CA . SER B 1 112 ? -2.412 -1.7 -2.988 1 98.12 112 SER B CA 1
ATOM 2199 C C . SER B 1 112 ? -3.447 -0.928 -3.799 1 98.12 112 SER B C 1
ATOM 2201 O O . SER B 1 112 ? -3.104 -0.254 -4.773 1 98.12 112 SER B O 1
ATOM 2203 N N . PHE B 1 113 ? -4.711 -1.095 -3.359 1 97.75 113 PHE B N 1
ATOM 2204 C CA . PHE B 1 113 ? -5.809 -0.233 -3.781 1 97.75 113 PHE B CA 1
ATOM 2205 C C . PHE B 1 113 ? -6.059 0.863 -2.752 1 97.75 113 PHE B C 1
ATOM 2207 O O . PHE B 1 113 ? -5.949 0.629 -1.548 1 97.75 113 PHE B O 1
ATOM 2214 N N . PRO B 1 114 ? -6.391 2.066 -3.256 1 97.38 114 PRO B N 1
ATOM 2215 C CA . PRO B 1 114 ? -7.012 2.969 -2.283 1 97.38 114 PRO B CA 1
ATOM 2216 C C . PRO B 1 114 ? -8.391 2.486 -1.828 1 97.38 114 PRO B C 1
ATOM 2218 O O . PRO B 1 114 ? -8.992 1.623 -2.473 1 97.38 114 PRO B O 1
ATOM 2221 N N . ALA B 1 115 ? -8.82 2.99 -0.648 1 96.31 115 ALA B N 1
ATOM 2222 C CA . ALA B 1 115 ? -10.102 2.551 -0.107 1 96.31 115 ALA B CA 1
ATOM 2223 C C . ALA B 1 115 ? -10.984 3.746 0.246 1 96.31 115 ALA B C 1
ATOM 2225 O O . ALA B 1 115 ? -10.492 4.785 0.682 1 96.31 115 ALA B O 1
ATOM 2226 N N . ASN B 1 116 ? -12.266 3.594 0.018 1 94 116 ASN B N 1
ATOM 2227 C CA . ASN B 1 116 ? -13.266 4.484 0.596 1 94 116 ASN B CA 1
ATOM 2228 C C . ASN B 1 116 ? -13.547 4.133 2.053 1 94 116 ASN B C 1
ATOM 2230 O O . ASN B 1 116 ? -14.117 3.082 2.342 1 94 116 ASN B O 1
ATOM 2234 N N . ILE B 1 117 ? -13.164 5.004 2.895 1 92.25 117 ILE B N 1
ATOM 2235 C CA . ILE B 1 117 ? -13.242 4.727 4.324 1 92.25 117 ILE B CA 1
ATOM 2236 C C . ILE B 1 117 ? -14.703 4.609 4.754 1 92.25 117 ILE B C 1
ATOM 2238 O O . ILE B 1 117 ? -15.039 3.787 5.605 1 92.25 117 ILE B O 1
ATOM 2242 N N . ALA B 1 118 ? -15.578 5.383 4.215 1 92.19 118 ALA B N 1
ATOM 2243 C CA . ALA B 1 118 ? -16.984 5.402 4.609 1 92.19 118 ALA B CA 1
ATOM 2244 C C . ALA B 1 118 ? -17.672 4.102 4.215 1 92.19 118 ALA B C 1
ATOM 2246 O O . ALA B 1 118 ? -18.5 3.58 4.973 1 92.19 118 ALA B O 1
ATOM 2247 N N . THR B 1 119 ? -17.328 3.578 3.068 1 93.19 119 THR B N 1
ATOM 2248 C CA . THR B 1 119 ? -18.016 2.398 2.562 1 93.19 119 THR B CA 1
ATOM 2249 C C . THR B 1 119 ? -17.172 1.145 2.77 1 93.19 119 THR B C 1
ATOM 2251 O O . THR B 1 119 ? -17.672 0.025 2.65 1 93.19 119 THR B O 1
ATOM 2254 N N . GLN B 1 120 ? -15.898 1.317 3.008 1 94.75 120 GLN B N 1
ATOM 2255 C CA . GLN B 1 120 ? -14.914 0.256 3.186 1 94.75 120 GLN B CA 1
ATOM 2256 C C . GLN B 1 120 ? -14.633 -0.455 1.865 1 94.75 120 GLN B C 1
ATOM 2258 O O . GLN B 1 120 ? -14.125 -1.581 1.856 1 94.75 120 GLN B O 1
ATOM 2263 N N . MET B 1 121 ? -15.016 0.17 0.728 1 95.56 121 MET B N 1
ATOM 2264 C CA . MET B 1 121 ? -14.789 -0.425 -0.586 1 95.56 121 MET B CA 1
ATOM 2265 C C . MET B 1 121 ? -13.406 -0.069 -1.112 1 95.56 121 MET B C 1
ATOM 2267 O O . MET B 1 121 ? -12.992 1.092 -1.055 1 95.56 121 MET B O 1
ATOM 2271 N N . ALA B 1 122 ? -12.727 -1.094 -1.561 1 96.69 122 ALA B N 1
ATOM 2272 C CA . ALA B 1 122 ? -11.469 -0.854 -2.275 1 96.69 122 ALA B CA 1
ATOM 2273 C C . ALA B 1 122 ? -11.734 -0.347 -3.689 1 96.69 122 ALA B C 1
ATOM 2275 O O . ALA B 1 122 ? -12.641 -0.833 -4.371 1 96.69 122 ALA B O 1
ATOM 2276 N N . ASP B 1 123 ? -10.977 0.613 -4.125 1 97 123 ASP B N 1
ATOM 2277 C CA . ASP B 1 123 ? -11.125 1.171 -5.465 1 97 123 ASP B CA 1
ATOM 2278 C C . ASP B 1 123 ? -10.203 0.469 -6.457 1 97 123 ASP B C 1
ATOM 2280 O O . ASP B 1 123 ? -9.031 0.831 -6.582 1 97 123 ASP B O 1
ATOM 2284 N N . PHE B 1 124 ? -10.758 -0.41 -7.281 1 97.06 124 PHE B N 1
ATOM 2285 C CA . PHE B 1 124 ? -10 -1.223 -8.219 1 97.06 124 PHE B CA 1
ATOM 2286 C C . PHE B 1 124 ? -9.617 -0.413 -9.453 1 97.06 124 PHE B C 1
ATOM 2288 O O . PHE B 1 124 ? -8.898 -0.901 -10.328 1 97.06 124 PHE B O 1
ATOM 2295 N N . THR B 1 125 ? -10 0.815 -9.508 1 96.44 125 THR B N 1
ATOM 2296 C CA . THR B 1 125 ? -9.688 1.647 -10.664 1 96.44 125 THR B CA 1
ATOM 2297 C C . THR B 1 125 ? -8.602 2.662 -10.32 1 96.44 125 THR B C 1
ATOM 2299 O O . THR B 1 125 ? -8.086 3.35 -11.211 1 96.44 125 THR B O 1
ATOM 2302 N N . CYS B 1 126 ? -8.312 2.725 -8.992 1 95.88 126 CYS B N 1
ATOM 2303 C CA . CYS B 1 126 ? -7.293 3.65 -8.508 1 95.88 126 CYS B CA 1
ATOM 2304 C C . CYS B 1 126 ? -7.562 5.066 -9.008 1 95.88 126 CYS B C 1
ATOM 2306 O O . CYS B 1 126 ? -6.641 5.762 -9.438 1 95.88 126 CYS B O 1
ATOM 2308 N N . SER B 1 127 ? -8.789 5.539 -8.969 1 90.5 127 SER B N 1
ATOM 2309 C CA . SER B 1 127 ? -9.18 6.809 -9.57 1 90.5 127 SER B CA 1
ATOM 2310 C C . SER B 1 127 ? -9.68 7.789 -8.516 1 90.5 127 SER B C 1
ATOM 2312 O O . SER B 1 127 ? -9.852 8.977 -8.789 1 90.5 127 SER B O 1
ATOM 2314 N N . GLN B 1 128 ? -9.828 7.301 -7.355 1 84.31 128 GLN B N 1
ATOM 2315 C CA . GLN B 1 128 ? -10.438 8.164 -6.352 1 84.31 128 GLN B CA 1
ATOM 2316 C C . GLN B 1 128 ? -9.469 9.258 -5.91 1 84.31 128 GLN B C 1
ATOM 2318 O O . GLN B 1 128 ? -8.25 9.055 -5.906 1 84.31 128 GLN B O 1
ATOM 2323 N N . ASP B 1 129 ? -10.078 10.336 -5.617 1 81.88 129 ASP B N 1
ATOM 2324 C CA . ASP B 1 129 ? -9.336 11.445 -5.02 1 81.88 129 ASP B CA 1
ATOM 2325 C C . ASP B 1 129 ? -9.234 11.281 -3.504 1 81.88 129 ASP B C 1
ATOM 2327 O O . ASP B 1 129 ? -10.25 11.078 -2.826 1 81.88 129 ASP B O 1
ATOM 2331 N N . ALA B 1 130 ? -8.047 11.344 -3.061 1 82.19 130 ALA B N 1
ATOM 2332 C CA . ALA B 1 130 ? -7.801 11.133 -1.635 1 82.19 130 ALA B CA 1
ATOM 2333 C C . ALA B 1 130 ? -8.625 12.109 -0.792 1 82.19 130 ALA B C 1
ATOM 2335 O O . ALA B 1 130 ? -9.023 11.781 0.329 1 82.19 130 ALA B O 1
ATOM 2336 N N . GLY B 1 131 ? -8.922 13.289 -1.301 1 78.31 131 GLY B N 1
ATOM 2337 C CA . GLY B 1 131 ? -9.617 14.32 -0.548 1 78.31 131 GLY B CA 1
ATOM 2338 C C . GLY B 1 131 ? -11.125 14.133 -0.537 1 78.31 131 GLY B C 1
ATOM 2339 O O . GLY B 1 131 ? -11.82 14.734 0.284 1 78.31 131 GLY B O 1
ATOM 2340 N N . GLU B 1 132 ? -11.648 13.258 -1.355 1 76.88 132 GLU B N 1
ATOM 2341 C CA . GLU B 1 132 ? -13.094 13.125 -1.523 1 76.88 132 GLU B CA 1
ATOM 2342 C C . GLU B 1 132 ? -13.68 12.133 -0.521 1 76.88 132 GLU B C 1
ATOM 2344 O O . GLU B 1 132 ? -14.883 12.156 -0.251 1 76.88 132 GLU B O 1
ATOM 2349 N N . HIS B 1 133 ? -12.867 11.32 0.076 1 77.69 133 HIS B N 1
ATOM 2350 C CA . HIS B 1 133 ? -13.359 10.234 0.924 1 77.69 133 HIS B CA 1
ATOM 2351 C C . HIS B 1 133 ? -12.633 10.211 2.264 1 77.69 133 HIS B C 1
ATOM 2353 O O . HIS B 1 133 ? -12.164 9.164 2.703 1 77.69 133 HIS B O 1
ATOM 2359 N N . LEU B 1 134 ? -12.719 11.328 2.85 1 79 134 LEU B N 1
ATOM 2360 C CA . LEU B 1 134 ? -11.906 11.484 4.055 1 79 134 LEU B CA 1
ATOM 2361 C C . LEU B 1 134 ? -12.734 11.203 5.305 1 79 134 LEU B C 1
ATOM 2363 O O . LEU B 1 134 ? -12.188 10.938 6.371 1 79 134 LEU B O 1
ATOM 2367 N N . ARG B 1 135 ? -14.086 11.336 5.137 1 85.12 135 ARG B N 1
ATOM 2368 C CA . ARG B 1 135 ? -14.922 11.219 6.328 1 85.12 135 ARG B CA 1
ATOM 2369 C C . ARG B 1 135 ? -15.367 9.773 6.543 1 85.12 135 ARG B C 1
ATOM 2371 O O . ARG B 1 135 ? -15.477 9 5.586 1 85.12 135 ARG B O 1
ATOM 2378 N N . MET B 1 136 ? -15.703 9.477 7.773 1 89.12 136 MET B N 1
ATOM 2379 C CA . MET B 1 136 ? -16.062 8.117 8.188 1 89.12 136 MET B CA 1
ATOM 2380 C C . MET B 1 136 ? -17.422 7.719 7.645 1 89.12 136 MET B C 1
ATOM 2382 O O . MET B 1 136 ? -17.734 6.531 7.539 1 89.12 136 MET B O 1
ATOM 2386 N N . LYS B 1 137 ? -18.203 8.727 7.34 1 89.5 137 LYS B N 1
ATOM 2387 C CA . LYS B 1 137 ? -19.547 8.461 6.82 1 89.5 137 LYS B CA 1
ATOM 2388 C C . LYS B 1 137 ? -19.781 9.188 5.5 1 89.5 137 LYS B C 1
ATOM 2390 O O . LYS B 1 137 ? -19.359 10.336 5.336 1 89.5 137 LYS B O 1
ATOM 2395 N N . ASP B 1 138 ? -20.5 8.477 4.594 1 85.19 138 ASP B N 1
ATOM 2396 C CA . ASP B 1 138 ? -20.75 9.039 3.273 1 85.19 138 ASP B CA 1
ATOM 2397 C C . ASP B 1 138 ? -21.547 10.344 3.379 1 85.19 138 ASP B C 1
ATOM 2399 O O . ASP B 1 138 ? -21.328 11.273 2.607 1 85.19 138 ASP B O 1
ATOM 2403 N N . GLU B 1 139 ? -22.422 10.289 4.258 1 85 139 GLU B N 1
ATOM 2404 C CA . GLU B 1 139 ? -23.234 11.484 4.441 1 85 139 GLU B CA 1
ATOM 2405 C C . GLU B 1 139 ? -22.391 12.695 4.801 1 85 139 GLU B C 1
ATOM 2407 O O . GLU B 1 139 ? -22.672 13.812 4.367 1 85 139 GLU B O 1
ATOM 2412 N N . ASP B 1 140 ? -21.344 12.422 5.598 1 82.19 140 ASP B N 1
ATOM 2413 C CA . ASP B 1 140 ? -20.438 13.508 5.992 1 82.19 140 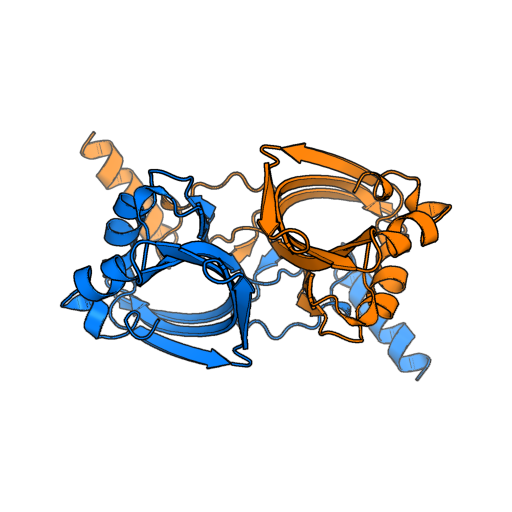ASP B CA 1
ATOM 2414 C C . ASP B 1 140 ? -19.562 13.953 4.816 1 82.19 140 ASP B C 1
ATOM 2416 O O . ASP B 1 140 ? -19.266 15.133 4.68 1 82.19 140 ASP B O 1
ATOM 2420 N N . ASN B 1 141 ? -19.234 13.031 3.945 1 83.44 141 ASN B N 1
ATOM 2421 C CA . ASN B 1 141 ? -18.484 13.375 2.734 1 83.44 141 ASN B CA 1
ATOM 2422 C C . ASN B 1 141 ? -19.328 14.219 1.782 1 83.44 141 ASN B C 1
ATOM 2424 O O . ASN B 1 141 ? -18.828 15.188 1.21 1 83.44 141 ASN B O 1
ATOM 2428 N N . LYS B 1 142 ? -20.594 13.844 1.621 1 79.94 142 LYS B N 1
ATOM 2429 C CA . LYS B 1 142 ? -21.5 14.594 0.752 1 79.94 142 LYS B CA 1
ATOM 2430 C C . LYS B 1 142 ? -21.703 16.016 1.274 1 79.94 142 LYS B C 1
ATOM 2432 O O . LYS B 1 142 ? -21.688 16.969 0.5 1 79.94 142 LYS B O 1
ATOM 2437 N N . LYS B 1 143 ? -21.891 16.125 2.541 1 79.06 143 LYS B N 1
ATOM 2438 C CA . LYS B 1 143 ? -22.062 17.438 3.158 1 79.06 143 LYS B CA 1
ATOM 2439 C C . LYS B 1 143 ? -20.844 18.312 2.92 1 79.06 143 LYS B C 1
ATOM 2441 O O . LYS B 1 143 ? -20.984 19.5 2.607 1 79.06 143 LYS B O 1
ATOM 2446 N N . ARG B 1 144 ? -19.688 17.734 3.076 1 76.75 144 ARG B N 1
ATOM 2447 C CA . ARG B 1 144 ? -18.453 18.469 2.863 1 76.75 144 ARG B CA 1
ATOM 2448 C C . ARG B 1 144 ? -18.328 18.938 1.414 1 76.75 144 ARG B C 1
ATOM 2450 O O . ARG B 1 144 ? -17.922 20.062 1.151 1 76.75 144 ARG B O 1
ATOM 2457 N N . GLU B 1 145 ? -18.609 18.047 0.521 1 76.5 145 GLU B N 1
ATOM 2458 C CA . GLU B 1 145 ? -18.562 18.391 -0.896 1 76.5 145 GLU B CA 1
ATOM 2459 C C . GLU B 1 145 ? -19.484 19.562 -1.217 1 76.5 145 GLU B C 1
ATOM 2461 O O . GLU B 1 145 ? -19.125 20.469 -1.978 1 76.5 145 GLU B O 1
ATOM 2466 N N . GLU B 1 146 ? -20.625 19.484 -0.652 1 81.38 146 GLU B N 1
ATOM 2467 C CA . GLU B 1 146 ? -21.609 20.547 -0.863 1 81.38 146 GLU B CA 1
ATOM 2468 C C . GLU B 1 146 ? -21.094 21.875 -0.292 1 81.38 146 GLU B C 1
ATOM 2470 O O . GLU B 1 146 ? -21.266 22.922 -0.916 1 81.38 146 GLU B O 1
ATOM 2475 N N . LEU B 1 147 ? -20.5 21.812 0.867 1 78.25 147 LEU B N 1
ATOM 2476 C CA . LEU B 1 147 ? -19.953 23 1.51 1 78.25 147 LEU B CA 1
ATOM 2477 C C . LEU B 1 147 ? -18.781 23.562 0.701 1 78.25 147 LEU B C 1
ATOM 2479 O O . LEU B 1 147 ? -18.672 24.781 0.531 1 78.25 147 LEU B O 1
ATOM 2483 N N . ASP B 1 148 ? -17.922 22.703 0.211 1 74.5 148 ASP B N 1
ATOM 2484 C CA . ASP B 1 148 ? -16.797 23.141 -0.602 1 74.5 148 ASP B CA 1
ATOM 2485 C C . ASP B 1 148 ? -17.266 23.797 -1.897 1 74.5 148 ASP B C 1
ATOM 2487 O O . ASP B 1 148 ? -16.688 24.797 -2.342 1 74.5 148 ASP B O 1
ATOM 2491 N N . LYS B 1 149 ? -18.297 23.312 -2.545 1 76.81 149 LYS B N 1
ATOM 2492 C CA . LYS B 1 149 ? -18.859 23.859 -3.771 1 76.81 149 LYS B CA 1
ATOM 2493 C C . LYS B 1 149 ? -19.5 25.219 -3.514 1 76.81 149 LYS B C 1
ATOM 2495 O O . LYS B 1 149 ? -19.406 26.125 -4.344 1 76.81 149 LYS B O 1
ATOM 2500 N N . ALA B 1 150 ? -20.031 25.344 -2.424 1 79.94 150 ALA B N 1
ATOM 2501 C CA . ALA B 1 150 ? -20.719 26.594 -2.084 1 79.94 150 ALA B CA 1
ATOM 2502 C C . ALA B 1 150 ? -19.719 27.719 -1.824 1 79.94 150 ALA B C 1
ATOM 2504 O O . ALA B 1 150 ? -20.016 28.891 -2.039 1 79.94 150 ALA B O 1
ATOM 2505 N N . GLN B 1 151 ? -18.562 27.281 -1.377 1 69.88 151 GLN B N 1
ATOM 2506 C CA . GLN B 1 151 ? -17.547 28.266 -1.049 1 69.88 151 GLN B CA 1
ATOM 2507 C C . GLN B 1 151 ? -16.719 28.625 -2.275 1 69.88 151 GLN B C 1
ATOM 2509 O O . GLN B 1 151 ? -15.945 29.594 -2.25 1 69.88 151 GLN B O 1
ATOM 2514 N N . ALA B 1 152 ? -16.812 27.844 -3.307 1 66.19 152 ALA B N 1
ATOM 2515 C CA . ALA B 1 152 ? -16.078 28.109 -4.535 1 66.19 152 ALA B CA 1
ATOM 2516 C C . ALA B 1 152 ? -16.844 29.062 -5.441 1 66.19 152 ALA B C 1
ATOM 2518 O O . ALA B 1 152 ? -16.266 29.984 -6.031 1 66.19 152 ALA B O 1
#

Foldseek 3Di:
DQQLELNCQPCVVVVVVQAPQQQEFEQDAVGTDHRRRRVVVSVVCSNFQSHKGKDWAPWDWDDPDPFKTKIKIWMWIWGATPVGDTDTAIWIWIWMWGDDPRHIHTNYIHIYFDAQQCVRDGDRHNPDDPVQRDDNHPVVSVVVVVVVVVVD/DQCLALVCQVCVVVVVVQAPQQQEFEQDAVGTDHRRRRVVVSVVCSNFLSQKGKDWAPWDWDDPDPFKTKIKIWMWIWGATPVGDTDTAIWIKIWMWGDDPRHIHTNYIHIYFDAQQCVRDGDRHNPDDPQQRDDNHPVVSVVVVVVVVVVD

Nearest PDB structures (foldseek):
  3b8l-assembly2_F  TM=7.868E-01  e=1.267E-05  Novosphingobium aromaticivorans DSM 12444
  7rec-assembly1_E-2  TM=7.693E-01  e=4.318E-05  Homo sapiens
  6of8-assembly1_G-2  TM=7.661E-01  e=3.225E-05  Homo sapiens
  2w2c-assembly1_N  TM=7.477E-01  e=4.853E-05  Homo sapiens
  7rec-assembly1_F-2  TM=7.489E-01  e=1.971E-04  Homo sapiens

Sequence (304 aa):
MEFNDHRFATNPEEGAEFYDGAQVLYYDLMGLIPRGRFVEHFYHIGPYFAKSHIGYKDMEIIATAPDFGFCNMEQHYYGVSTDGHKFDFKFRYTGLLKKRDGVWRWIQEHVSFPANIATQMADFTCSQDAGEHLRMKDEDNKKREELDKAQAMEFNDHRFATNPEEGAEFYDGAQVLYYDLMGLIPRGRFVEHFYHIGPYFAKSHIGYKDMEIIATAPDFGFCNMEQHYYGVSTDGHKFDFKFRYTGLLKKRDGVWRWIQEHVSFPANIATQMADFTCSQDAGEHLRMKDEDNKKREELDKAQA

Organism: NCBI:txid1442368

pLDDT: mean 90.17, std 9.76, range [52.38, 98.81]

Solvent-accessible surface area (backbone atoms only — not comparable to full-atom values): 15165 Å² total; per-residue (Å²): 120,79,37,59,14,59,51,30,60,78,40,52,64,70,49,53,66,44,37,40,45,68,55,19,36,33,36,40,50,31,15,66,34,53,59,66,44,34,56,64,47,49,68,63,52,42,61,42,58,10,53,25,41,65,45,78,43,81,70,47,77,45,75,75,38,100,44,31,30,39,35,40,31,35,38,37,42,34,39,38,30,74,89,68,45,76,49,71,37,22,30,41,38,41,33,35,36,39,46,55,96,90,40,72,20,35,36,29,39,41,36,29,38,25,30,34,60,41,77,34,35,41,34,48,65,55,72,58,54,33,82,64,40,72,37,74,38,60,68,56,28,52,51,48,52,53,52,55,56,70,74,97,120,72,38,52,28,47,46,33,60,79,40,50,63,71,49,52,65,47,39,40,45,68,55,19,35,34,36,41,51,31,16,67,34,55,59,66,42,32,53,63,48,52,67,62,51,42,60,41,55,10,52,22,39,67,47,80,44,81,70,46,77,46,74,75,37,101,45,32,30,39,34,38,29,35,37,36,42,34,39,37,31,75,88,68,45,77,49,71,37,24,29,41,39,41,34,34,34,38,44,55,96,89,38,71,20,33,35,30,39,41,36,29,38,24,30,35,58,41,77,35,36,40,34,49,67,56,71,59,54,32,82,64,38,72,36,72,38,58,68,54,28,52,52,47,52,52,52,53,59,71,73,103

Secondary structure (DSSP, 8-state):
-TTTTHHHHH-HHHHHTTB-TTT-EEE-SSSEE-TT-HHHHHHHHGGGG-SEEEEEEEEEEEEEETTEEEEEEEEEEEEE-TTS-EEEEEEEEEEEEEEETTEEEEEEEEEE--EETTTTEE-TT----TTTT-SSSHHHHHHHHHHHHHH-/-GGGTTHHHH-HHHHHTTB-TTT-EEE-SSSEE-TT-HHHHHHHHGGGG-SEEEEEEEEEEEEEETTEEEEEEEEEEEEE-TTS-EEEEEEEEEEEEEEETTEEEEEEEEEE--EETTTTEE-TT----TTTT-SSSHHHHHHHHHHHHHH-

Radius of gyration: 19.72 Å; Cα contacts (8 Å, |Δi|>4): 714; chains: 2; bounding box: 50×61×42 Å